Protein AF-A0A4R0YHM3-F1 (afdb_monomer_lite)

pLDDT: mean 81.76, std 21.13, range [40.72, 98.81]

Radius of gyration: 38.69 Å; chains: 1; bounding box: 79×70×91 Å

Secondary structure (DSSP, 8-state):
--GGGSTTTHHHHTTSS--TTSSSSHHHHHHHHHHHHHHHHHHHTSSSSSSSSSSSSSSTT---------SSSTT-EEEEEEE-SSTT-B-TTEEEESSEEE--SS--EEEEETTTEEEEEEE-SSEEEEEEEESSSS-B---SS--EEEEEESS---EEEEEE-TT--STT--GGGEEE-SSEEEE--TT-B--TTEEEEEEEEEPPPPPPHHHHHHHHHHHHHHHHHHTT----PPP-

Sequence (240 aa):
MSVLEGFNNIRKLLANFFPCAVAHRLLYESRGAERQRIKQGESSMKFSFAALTTSALALLAVMVGTVPARAAFIDAEMTASYQYPTLGSIYGSATWTPVTFLVGGGVETQANIEGVTGIAVNFSASALSLLLTTILDGPTWASVPFNGPVFTATAPLGISGVSVNATTTMAGFDASRVAFTGSDIRIDWGGLSYTNGTVVALDFTFVPVPEPATIALLGFGLLALGAAARGRAAPQGSPG

Structure (mmCIF, N/CA/C/O backbone):
data_AF-A0A4R0YHM3-F1
#
_entry.id   AF-A0A4R0YHM3-F1
#
loop_
_atom_site.group_PDB
_atom_site.id
_atom_site.type_symbol
_atom_site.label_atom_id
_atom_site.label_alt_id
_atom_site.label_comp_id
_atom_site.label_asym_id
_atom_site.label_entity_id
_atom_site.label_seq_id
_atom_site.pdbx_PDB_ins_code
_atom_site.Cartn_x
_atom_site.Cartn_y
_atom_site.Cartn_z
_atom_site.occupancy
_atom_site.B_iso_or_equiv
_atom_site.auth_seq_id
_atom_site.auth_comp_id
_atom_site.auth_asym_id
_atom_site.auth_atom_id
_atom_site.pdbx_PDB_model_num
ATOM 1 N N . MET A 1 1 ? -39.685 46.434 23.888 1.00 48.53 1 MET A N 1
ATOM 2 C CA . MET A 1 1 ? -40.723 46.816 24.873 1.00 48.53 1 MET A CA 1
ATOM 3 C C . MET A 1 1 ? -40.899 45.642 25.822 1.00 48.53 1 MET A C 1
ATOM 5 O O . MET A 1 1 ? -41.231 44.559 25.362 1.00 48.53 1 MET A O 1
ATOM 9 N N . SER A 1 2 ? -40.498 45.816 27.082 1.00 52.66 2 SER A N 1
ATOM 10 C CA . SER A 1 2 ? -40.258 44.740 28.054 1.00 52.66 2 SER A CA 1
ATOM 11 C C . SER A 1 2 ? -41.501 44.458 28.904 1.00 52.66 2 SER A C 1
ATOM 13 O O . SER A 1 2 ? -42.117 45.379 29.429 1.00 52.66 2 SER A O 1
ATOM 15 N N . VAL A 1 3 ? -41.831 43.174 29.078 1.00 52.12 3 VAL A N 1
ATOM 16 C CA . VAL A 1 3 ? -42.979 42.637 29.846 1.00 52.12 3 VAL A CA 1
ATOM 17 C C . VAL A 1 3 ? -42.866 42.904 31.366 1.00 52.12 3 VAL A C 1
ATOM 19 O O . VAL A 1 3 ? -43.793 42.635 32.127 1.00 52.12 3 VAL A O 1
ATOM 22 N N . LEU A 1 4 ? -41.764 43.501 31.832 1.00 49.78 4 LEU A N 1
ATOM 23 C CA . LEU A 1 4 ? -41.504 43.754 33.254 1.00 49.78 4 LEU A CA 1
ATOM 24 C C . LEU A 1 4 ? -42.110 45.056 33.815 1.00 49.78 4 LEU A C 1
ATOM 26 O O . LEU A 1 4 ? -42.130 45.222 35.033 1.00 49.78 4 LEU A O 1
ATOM 30 N N . GLU A 1 5 ? -42.678 45.945 32.993 1.00 51.31 5 GLU A N 1
ATOM 31 C CA . GLU A 1 5 ? -43.347 47.164 33.497 1.00 51.31 5 GLU A CA 1
ATOM 32 C C . GLU A 1 5 ? -44.802 46.938 33.961 1.00 51.31 5 GLU A C 1
ATOM 34 O O . GLU A 1 5 ? -45.359 47.768 34.681 1.00 51.31 5 GLU A O 1
ATOM 39 N N . GLY A 1 6 ? -45.417 45.790 33.646 1.00 50.28 6 GLY A N 1
ATOM 40 C CA . GLY A 1 6 ? -46.822 45.511 33.983 1.00 50.28 6 GLY A CA 1
ATOM 41 C C . GLY A 1 6 ? -47.102 45.190 35.460 1.00 50.28 6 GLY A C 1
ATOM 42 O O . GLY A 1 6 ? -48.202 45.442 35.951 1.00 50.28 6 GLY A O 1
ATOM 43 N N . PHE A 1 7 ? -46.123 44.672 36.209 1.00 52.97 7 PHE A N 1
ATOM 44 C CA . PHE A 1 7 ? -46.371 44.157 37.567 1.00 52.97 7 PHE A CA 1
ATOM 45 C C . PHE A 1 7 ? -46.325 45.218 38.678 1.00 52.97 7 PHE A C 1
ATOM 47 O O . PHE A 1 7 ? -46.850 44.982 39.769 1.00 52.97 7 PHE A O 1
ATOM 54 N N . ASN A 1 8 ? -45.778 46.411 38.418 1.00 52.62 8 ASN A N 1
ATOM 55 C CA . ASN A 1 8 ? -45.692 47.461 39.443 1.00 52.62 8 ASN A CA 1
ATOM 56 C C . ASN A 1 8 ? -47.014 48.211 39.682 1.00 52.62 8 ASN A C 1
ATOM 58 O O . ASN A 1 8 ? -47.187 48.801 40.751 1.00 52.62 8 ASN A O 1
ATOM 62 N N . ASN A 1 9 ? -47.980 48.140 38.761 1.00 53.19 9 ASN A N 1
ATOM 63 C CA . ASN A 1 9 ? -49.267 48.829 38.923 1.00 53.19 9 ASN A CA 1
ATOM 64 C C . ASN A 1 9 ? -50.304 48.047 39.748 1.00 53.19 9 ASN A C 1
ATOM 66 O O . ASN A 1 9 ? -51.180 48.661 40.352 1.00 53.19 9 ASN A O 1
ATOM 70 N N . ILE A 1 10 ? -50.177 46.722 39.881 1.00 57.41 10 ILE A N 1
ATOM 71 C CA . ILE A 1 10 ? -51.139 45.912 40.656 1.00 57.41 10 ILE A CA 1
ATOM 72 C C . ILE A 1 10 ? -50.931 46.083 42.170 1.00 57.41 10 ILE A C 1
ATOM 74 O O . ILE A 1 10 ? -51.893 46.089 42.938 1.00 57.41 10 ILE A O 1
ATOM 78 N N . ARG A 1 11 ? -49.692 46.322 42.625 1.00 55.66 11 ARG A N 1
ATOM 79 C CA . ARG A 1 11 ? -49.405 46.515 44.059 1.00 55.66 11 ARG A CA 1
ATOM 80 C C . ARG A 1 11 ? -49.981 47.806 44.640 1.00 55.66 11 ARG A C 1
ATOM 82 O O . ARG A 1 11 ? -50.293 47.831 45.826 1.00 55.66 11 ARG A O 1
ATOM 89 N N . LYS A 1 12 ? -50.167 48.856 43.833 1.00 55.84 12 LYS A N 1
ATOM 90 C CA . LYS A 1 12 ? -50.755 50.120 44.310 1.00 55.84 12 LYS A CA 1
ATOM 91 C C . LYS A 1 12 ? -52.280 50.068 44.443 1.00 55.84 12 LYS A C 1
ATOM 93 O O . LYS A 1 12 ? -52.834 50.868 45.188 1.00 55.84 12 LYS A O 1
ATOM 98 N N . LEU A 1 13 ? -52.952 49.116 43.789 1.00 51.25 13 LEU A N 1
ATOM 99 C CA . LEU A 1 13 ? -54.416 49.029 43.804 1.00 51.25 13 LEU A CA 1
ATOM 100 C C . LEU A 1 13 ? -54.981 48.295 45.034 1.00 51.25 13 LEU A C 1
ATOM 102 O O . LEU A 1 13 ? -56.137 48.498 45.390 1.00 51.25 13 LEU A O 1
ATOM 106 N N . LEU A 1 14 ? -54.169 47.484 45.719 1.00 53.03 14 LEU A N 1
ATOM 107 C CA . LEU A 1 14 ? -54.618 46.669 46.858 1.00 53.03 14 LEU A CA 1
ATOM 108 C C . LEU A 1 14 ? -54.477 47.357 48.229 1.00 53.03 14 LEU A C 1
ATOM 110 O O . LEU A 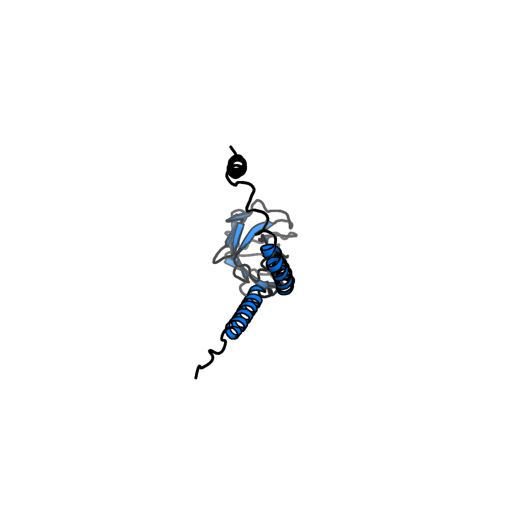1 14 ? -54.933 46.810 49.229 1.00 53.03 14 LEU A O 1
ATOM 114 N N . ALA A 1 15 ? -53.898 48.560 48.299 1.00 56.00 15 ALA A N 1
ATOM 115 C CA . ALA A 1 15 ? -53.667 49.265 49.565 1.00 56.00 15 ALA A CA 1
ATOM 116 C C . ALA A 1 15 ? -54.865 50.102 50.069 1.00 56.00 15 ALA A C 1
ATOM 118 O O . ALA A 1 15 ? -54.833 50.568 51.203 1.00 56.00 15 ALA A O 1
ATOM 119 N N . ASN A 1 16 ? -55.927 50.272 49.270 1.00 54.59 16 ASN A N 1
ATOM 120 C CA . ASN A 1 16 ? -57.037 51.187 49.589 1.00 54.59 16 ASN A CA 1
ATOM 121 C C . ASN A 1 16 ? -58.330 50.515 50.088 1.00 54.59 16 ASN A C 1
ATOM 123 O O . ASN A 1 16 ? -59.301 51.218 50.349 1.00 54.59 16 ASN A O 1
ATOM 127 N N . PHE A 1 17 ? -58.378 49.184 50.228 1.00 54.25 17 PHE A N 1
ATOM 128 C CA . PHE A 1 17 ? -59.648 48.466 50.435 1.00 54.25 17 PHE A CA 1
ATOM 129 C C . PHE A 1 17 ? -59.885 47.839 51.817 1.00 54.25 17 PHE A C 1
ATOM 131 O O . PHE A 1 17 ? -60.893 47.159 51.985 1.00 54.25 17 PHE A O 1
ATOM 138 N N . PHE A 1 18 ? -59.048 48.083 52.834 1.00 53.41 18 PHE A N 1
ATOM 139 C CA . PHE A 1 18 ? -59.271 47.474 54.157 1.00 53.41 18 PHE A CA 1
ATOM 140 C C . PHE A 1 18 ? -59.210 48.475 55.326 1.00 53.41 18 PHE A C 1
ATOM 142 O O . PHE A 1 18 ? -58.136 48.982 55.650 1.00 53.41 18 PHE A O 1
ATOM 149 N N . PRO A 1 19 ? -60.351 48.744 55.996 1.00 51.75 19 PRO A N 1
ATOM 150 C CA . PRO A 1 19 ? -60.410 49.524 57.229 1.00 51.75 19 PRO A CA 1
ATOM 151 C C . PRO A 1 19 ? -59.715 48.846 58.425 1.00 51.75 19 PRO A C 1
ATOM 153 O O . PRO A 1 19 ? -59.735 47.630 58.613 1.00 51.75 19 PRO A O 1
ATOM 156 N N . CYS A 1 20 ? -59.144 49.697 59.273 1.00 56.38 20 CYS A N 1
ATOM 157 C CA . CYS A 1 20 ? -58.084 49.471 60.258 1.00 56.38 20 CYS A CA 1
ATOM 158 C C . CYS A 1 20 ? -58.485 48.767 61.584 1.00 56.38 20 CYS A C 1
ATOM 160 O O . CYS A 1 20 ? -57.865 49.025 62.611 1.00 56.38 20 CYS A O 1
ATOM 162 N N . ALA A 1 21 ? -59.504 47.898 61.634 1.00 53.03 21 ALA A N 1
ATOM 163 C CA . ALA A 1 21 ? -60.043 47.446 62.938 1.00 53.03 21 ALA A CA 1
ATOM 164 C C . ALA A 1 21 ? -60.234 45.931 63.148 1.00 53.03 21 ALA A C 1
ATOM 166 O O . ALA A 1 21 ? -60.709 45.526 64.204 1.00 53.03 21 ALA A O 1
ATOM 167 N N . VAL A 1 22 ? -59.822 45.073 62.207 1.00 51.12 22 VAL A N 1
ATOM 168 C CA . VAL A 1 22 ? -59.871 43.598 62.383 1.00 51.12 22 VAL A CA 1
ATOM 169 C C . VAL A 1 22 ? -58.526 42.932 62.039 1.00 51.12 22 VAL A C 1
ATOM 171 O O . VAL A 1 22 ? -58.423 41.725 61.869 1.00 51.12 22 VAL A O 1
ATOM 174 N N . ALA A 1 23 ? -57.438 43.705 61.970 1.00 49.09 23 ALA A N 1
ATOM 175 C CA . ALA A 1 23 ? -56.118 43.180 61.603 1.00 49.09 23 ALA A CA 1
ATOM 176 C C . ALA A 1 23 ? -55.305 42.620 62.790 1.00 49.09 23 ALA A C 1
ATOM 178 O O . ALA A 1 23 ? -54.342 41.890 62.579 1.00 49.09 23 ALA A O 1
ATOM 179 N N . HIS A 1 24 ? -55.671 42.918 64.043 1.00 47.75 24 HIS A N 1
ATOM 180 C CA . HIS A 1 24 ? -54.792 42.619 65.184 1.00 47.75 24 HIS A CA 1
ATOM 181 C C . HIS A 1 24 ? -55.059 41.271 65.881 1.00 47.75 24 HIS A C 1
ATOM 183 O O . HIS A 1 24 ? -54.216 40.807 66.645 1.00 47.75 24 HIS A O 1
ATOM 189 N N . ARG A 1 25 ? -56.200 40.608 65.622 1.00 45.16 25 ARG A N 1
ATOM 190 C CA . ARG A 1 25 ? -56.569 39.357 66.322 1.00 45.16 25 ARG A CA 1
ATOM 191 C C . ARG A 1 25 ? -56.349 38.074 65.516 1.00 45.16 25 ARG A C 1
ATOM 193 O O . ARG A 1 25 ? -56.176 37.024 66.116 1.00 45.16 25 ARG A O 1
ATOM 200 N N . LEU A 1 26 ? -56.250 38.155 64.187 1.00 46.66 26 LEU A N 1
ATOM 201 C CA . LEU A 1 26 ? -55.944 36.991 63.337 1.00 46.66 26 LEU A CA 1
ATOM 202 C C . LEU A 1 26 ? -54.437 36.783 63.094 1.00 46.66 26 LEU A C 1
ATOM 204 O O . LEU A 1 26 ? -54.021 35.695 62.707 1.00 46.66 26 LEU A O 1
ATOM 208 N N . LEU A 1 27 ? -53.595 37.782 63.385 1.00 51.22 27 LEU A N 1
ATOM 209 C CA . LEU A 1 27 ? -52.135 37.674 63.235 1.00 51.22 27 LEU A CA 1
ATOM 210 C C . LEU A 1 27 ? -51.422 36.997 64.419 1.00 51.22 27 LEU A C 1
ATOM 212 O O . LEU A 1 27 ? -50.232 36.697 64.309 1.00 51.22 27 LEU A O 1
ATOM 216 N N . TYR A 1 28 ? -52.110 36.750 65.540 1.00 47.59 28 TYR A N 1
ATOM 217 C CA . TYR A 1 28 ? -51.492 36.117 66.712 1.00 47.59 28 TYR A CA 1
ATOM 218 C C . TYR A 1 28 ? -51.690 34.593 66.742 1.00 47.59 28 TYR A C 1
ATOM 220 O O . TYR A 1 28 ? -50.759 33.871 67.094 1.00 47.59 28 TYR A O 1
ATOM 228 N N . GLU A 1 29 ? -52.834 34.077 66.280 1.00 49.34 29 GLU A N 1
ATOM 229 C CA . GLU A 1 29 ? -53.080 32.624 66.246 1.00 49.34 29 GLU A CA 1
ATOM 230 C C . GLU A 1 29 ? -52.412 31.909 65.057 1.00 49.34 29 GLU A C 1
ATOM 232 O O . GLU A 1 29 ? -52.013 30.752 65.188 1.00 49.34 29 GLU A O 1
ATOM 237 N N . SER A 1 30 ? -52.162 32.590 63.929 1.00 46.81 30 SER A N 1
ATOM 238 C CA . SER A 1 30 ? -51.458 31.968 62.789 1.00 46.81 30 SER A CA 1
ATOM 239 C C . SER A 1 30 ? -49.957 31.741 63.051 1.00 46.81 30 SER A C 1
ATOM 241 O O . SER A 1 30 ? -49.361 30.827 62.480 1.00 46.81 30 SER A O 1
ATOM 243 N N . ARG A 1 31 ? -49.333 32.508 63.959 1.00 51.94 31 ARG A N 1
ATOM 244 C CA . ARG A 1 31 ? -47.887 32.402 64.247 1.00 51.94 31 ARG A CA 1
ATOM 245 C C . ARG A 1 31 ? -47.507 31.179 65.088 1.00 51.94 31 ARG A C 1
ATOM 247 O O . ARG A 1 31 ? -46.338 30.788 65.085 1.00 51.94 31 ARG A O 1
ATOM 254 N N . GLY A 1 32 ? -48.463 30.572 65.795 1.00 52.69 32 GLY A N 1
ATOM 255 C CA . GLY A 1 32 ? -48.237 29.366 66.600 1.00 52.69 32 GLY A CA 1
ATOM 256 C C . GLY A 1 32 ? -48.167 28.089 65.758 1.00 52.69 32 GLY A C 1
ATOM 257 O O . GLY A 1 32 ? -47.263 27.273 65.942 1.00 52.69 32 GLY A O 1
ATOM 258 N N . ALA A 1 33 ? -49.069 27.948 64.782 1.00 53.19 33 ALA A N 1
ATOM 259 C CA . ALA A 1 33 ? -49.133 26.776 63.906 1.00 53.19 33 ALA A CA 1
ATOM 260 C C . ALA A 1 33 ? -48.005 26.750 62.853 1.00 53.19 33 ALA A C 1
ATOM 262 O O . ALA A 1 33 ? -47.519 25.684 62.474 1.00 53.19 33 ALA A O 1
ATOM 263 N N . GLU A 1 34 ? -47.523 27.916 62.419 1.00 52.34 34 GLU A N 1
ATOM 264 C CA . GLU A 1 34 ? -46.483 28.014 61.388 1.00 52.34 34 GLU A CA 1
ATOM 265 C C . GLU A 1 34 ? -45.077 27.675 61.919 1.00 52.34 34 GLU A C 1
ATOM 267 O O . GLU A 1 34 ? -44.265 27.073 61.215 1.00 52.34 34 GLU A O 1
ATOM 272 N N . ARG A 1 35 ? -44.803 27.921 63.209 1.00 53.41 35 ARG A N 1
ATOM 273 C CA . ARG A 1 35 ? -43.524 27.529 63.839 1.00 53.41 35 ARG A CA 1
ATOM 274 C C . ARG A 1 35 ? -43.357 26.017 64.018 1.00 53.41 35 ARG A C 1
ATOM 276 O O . ARG A 1 35 ? -42.224 25.550 64.129 1.00 53.41 35 ARG A O 1
ATOM 283 N N . GLN A 1 36 ? -44.449 25.254 64.030 1.00 51.62 36 GLN A N 1
ATOM 284 C CA . GLN A 1 36 ? -44.414 23.789 64.129 1.00 51.62 36 GLN A CA 1
ATOM 285 C C . GLN A 1 36 ? -44.188 23.128 62.756 1.00 51.62 36 GLN A C 1
ATOM 287 O O . GLN A 1 36 ? -43.449 22.149 62.669 1.00 51.62 36 GLN A O 1
ATOM 292 N N . ARG A 1 37 ? -44.701 23.711 61.660 1.00 53.03 37 ARG A N 1
ATOM 293 C CA . ARG A 1 37 ? -44.424 23.229 60.290 1.00 53.03 37 ARG A CA 1
ATOM 294 C C . ARG A 1 37 ? -42.970 23.422 59.851 1.00 53.03 37 ARG A C 1
ATOM 296 O O . ARG A 1 37 ? -42.444 22.578 59.131 1.00 53.03 37 ARG A O 1
ATOM 303 N N . ILE A 1 38 ? -42.300 24.482 60.307 1.00 53.62 38 ILE A N 1
ATOM 304 C CA . ILE A 1 38 ? -40.910 24.759 59.905 1.00 53.62 38 ILE A CA 1
ATOM 305 C C . ILE A 1 38 ? -39.930 23.750 60.528 1.00 53.62 38 ILE A C 1
ATOM 307 O O . ILE A 1 38 ? -39.033 23.266 59.843 1.00 53.62 38 ILE A O 1
ATOM 311 N N . LYS A 1 39 ? -40.141 23.324 61.782 1.00 52.00 39 LYS A N 1
ATOM 312 C CA . LYS A 1 39 ? -39.244 22.348 62.429 1.00 52.00 39 LYS A CA 1
ATOM 313 C C . LYS A 1 39 ? -39.409 20.916 61.909 1.00 52.00 39 LYS A C 1
ATOM 315 O O . LYS A 1 39 ? -38.441 20.160 61.911 1.00 52.00 39 LYS A O 1
ATOM 320 N N . GLN A 1 40 ? -40.599 20.543 61.434 1.00 49.53 40 GLN A N 1
ATOM 321 C CA . GLN A 1 40 ? -40.854 19.199 60.902 1.00 49.53 40 GLN A CA 1
ATOM 322 C C . GLN A 1 40 ? -40.512 19.071 59.401 1.00 49.53 40 GLN A C 1
ATOM 324 O O . GLN A 1 40 ? -40.204 17.976 58.938 1.00 49.53 40 GLN A O 1
ATOM 329 N N . GLY A 1 41 ? -40.461 20.187 58.658 1.00 44.94 41 GLY A N 1
ATOM 330 C CA . GLY A 1 41 ? -39.961 20.235 57.276 1.00 44.94 41 GLY A CA 1
ATOM 331 C C . GLY A 1 41 ? -38.430 20.208 57.149 1.00 44.94 41 GLY A C 1
ATOM 332 O O . GLY A 1 41 ? -37.909 19.639 56.193 1.00 44.94 41 GLY A O 1
ATOM 333 N N . GLU A 1 42 ? -37.686 20.748 58.121 1.00 46.94 42 GLU A N 1
ATOM 334 C CA . GLU A 1 42 ? -36.209 20.754 58.085 1.00 46.94 42 GLU A CA 1
ATOM 335 C C . GLU A 1 42 ? -35.565 19.396 58.403 1.00 46.94 42 GLU A C 1
ATOM 337 O O . GLU A 1 42 ? -34.415 19.158 58.027 1.00 46.94 42 GLU A O 1
ATOM 342 N N . SER A 1 43 ? -36.280 18.485 59.072 1.00 49.91 43 SER A N 1
ATOM 343 C CA . SER A 1 43 ? -35.761 17.138 59.349 1.00 49.91 43 SER A CA 1
ATOM 344 C C . SER A 1 43 ? -35.989 16.171 58.179 1.00 49.91 43 SER A C 1
ATOM 346 O O . SER A 1 43 ? -35.179 15.274 57.963 1.00 49.91 43 SER A O 1
ATOM 348 N N . SER A 1 44 ? -37.012 16.409 57.348 1.00 50.00 44 SER A N 1
ATOM 349 C CA . SER A 1 44 ? -37.317 15.569 56.179 1.00 50.00 44 SER A CA 1
ATOM 350 C C . SER A 1 44 ? -36.627 16.012 54.878 1.00 50.00 44 SER A C 1
ATOM 352 O O . SER A 1 44 ? -36.738 15.312 53.876 1.00 50.00 44 SER A O 1
ATOM 354 N N . MET A 1 45 ? -35.901 17.138 54.879 1.00 47.66 45 MET A N 1
ATOM 355 C CA . MET A 1 45 ? -35.122 17.641 53.729 1.00 47.66 45 MET A CA 1
ATOM 356 C C . MET A 1 45 ? -33.600 17.518 53.904 1.00 47.66 45 MET A C 1
ATOM 358 O O . MET A 1 45 ? -32.839 18.030 53.089 1.00 47.66 45 MET A O 1
ATOM 362 N N . LYS A 1 46 ? -33.124 16.837 54.954 1.00 46.56 46 LYS A N 1
ATOM 363 C CA . LYS A 1 46 ? -31.693 16.492 55.092 1.00 46.56 46 LYS A CA 1
ATOM 364 C C . LYS A 1 46 ? -31.358 15.097 54.559 1.00 46.56 46 LYS A C 1
ATOM 366 O O . LYS A 1 46 ? -30.193 14.807 54.309 1.00 46.56 46 LYS A O 1
ATOM 371 N N . PHE A 1 47 ? -32.373 14.279 54.287 1.00 46.47 47 PHE A N 1
ATOM 372 C CA . PHE A 1 47 ? -32.263 13.113 53.417 1.00 46.47 47 PHE A CA 1
ATOM 373 C C . PHE A 1 47 ? -32.711 13.525 52.009 1.00 46.47 47 PHE A C 1
ATOM 375 O O . PHE A 1 47 ? -33.854 13.931 51.841 1.00 46.47 47 PHE A O 1
ATOM 382 N N . SER A 1 48 ? -31.828 13.392 51.012 1.00 50.91 48 SER A N 1
ATOM 383 C CA . SER A 1 48 ? -32.092 13.489 49.552 1.00 50.91 48 SER A CA 1
ATOM 384 C C . SER A 1 48 ? -31.526 14.678 48.754 1.00 50.91 48 SER A C 1
ATOM 386 O O . SER A 1 48 ? -31.891 14.819 47.594 1.00 50.91 48 SER A O 1
ATOM 388 N N . PHE A 1 49 ? -30.568 15.465 49.263 1.00 41.03 49 PHE A N 1
ATOM 389 C CA . PHE A 1 49 ? -29.757 16.347 48.384 1.00 41.03 49 PHE A CA 1
ATOM 390 C C . PHE A 1 49 ? -28.265 15.994 48.305 1.00 41.03 49 PHE A C 1
ATOM 392 O O . PHE A 1 49 ? -27.609 16.360 47.336 1.00 41.03 49 PHE A O 1
ATOM 399 N N . ALA A 1 50 ? -27.736 15.205 49.244 1.00 40.72 50 ALA A N 1
ATOM 400 C CA . ALA A 1 50 ? -26.355 14.710 49.171 1.00 40.72 50 ALA A CA 1
ATOM 401 C C . ALA A 1 50 ? -26.183 13.477 48.258 1.00 40.72 50 ALA A C 1
ATOM 403 O O . ALA A 1 50 ? -25.060 13.092 47.957 1.00 40.72 50 ALA A O 1
ATOM 404 N N . ALA A 1 51 ? -27.282 12.858 47.810 1.00 42.19 51 ALA A N 1
ATOM 405 C CA . ALA A 1 51 ? -27.248 11.663 46.963 1.00 42.19 51 ALA A CA 1
ATOM 406 C C . ALA A 1 51 ? -27.464 11.952 45.463 1.00 42.19 51 ALA A C 1
ATOM 408 O O . ALA A 1 51 ? -27.337 11.038 44.655 1.00 42.19 51 ALA A O 1
ATOM 409 N N . LEU A 1 52 ? -27.783 13.197 45.073 1.00 42.75 52 LEU A N 1
ATOM 410 C CA . LEU A 1 52 ? -28.106 13.537 43.678 1.00 42.75 52 LEU A CA 1
ATOM 411 C C . LEU A 1 52 ? -27.000 14.299 42.926 1.00 42.75 52 LEU A C 1
ATOM 413 O O . LEU A 1 52 ? -27.068 14.414 41.707 1.00 42.75 52 LEU A O 1
ATOM 417 N N . THR A 1 53 ? -25.973 14.808 43.608 1.00 43.75 53 THR A N 1
ATOM 418 C CA . THR A 1 53 ? -24.922 15.640 42.984 1.00 43.75 53 THR A CA 1
ATOM 419 C C . THR A 1 53 ? -23.624 14.890 42.674 1.00 43.75 53 THR A C 1
ATOM 421 O O . THR A 1 53 ? -22.791 15.400 41.932 1.00 43.75 53 THR A O 1
ATOM 424 N N . THR A 1 54 ? -23.469 13.648 43.138 1.00 44.38 54 THR A N 1
ATOM 425 C CA . THR A 1 54 ? -22.299 12.782 42.874 1.00 44.38 54 THR A CA 1
ATOM 426 C C . THR A 1 54 ? -22.514 11.754 41.760 1.00 44.38 54 THR A C 1
ATOM 428 O O . THR A 1 54 ? -21.674 10.884 41.569 1.00 44.38 54 THR A O 1
ATOM 431 N N . SER A 1 55 ? -23.607 11.841 40.992 1.00 44.81 55 SER A N 1
ATOM 432 C CA . SER A 1 55 ? -23.871 10.918 39.866 1.00 44.81 55 SER A CA 1
ATOM 433 C C . SER A 1 55 ? -23.682 11.543 38.476 1.00 44.81 55 SER A C 1
ATOM 435 O O . SER A 1 55 ? -23.654 10.822 37.485 1.00 44.81 55 SER A O 1
ATOM 437 N N . ALA A 1 56 ? -23.513 12.866 38.369 1.00 44.19 56 ALA A N 1
ATOM 438 C CA . ALA A 1 56 ? -23.400 13.546 37.071 1.00 44.19 56 ALA A CA 1
ATOM 439 C C . ALA A 1 56 ? -21.956 13.665 36.541 1.00 44.19 56 ALA A C 1
ATOM 441 O O . ALA A 1 56 ? -21.762 13.900 35.352 1.00 44.19 56 ALA A O 1
ATOM 442 N N . LEU A 1 57 ? -20.934 13.473 37.388 1.00 43.56 57 LEU A N 1
ATOM 443 C CA . LEU A 1 57 ? -19.525 13.632 36.992 1.00 43.56 57 LEU A CA 1
ATOM 444 C C . LEU A 1 57 ? -18.876 12.352 36.432 1.00 43.56 57 LEU A C 1
ATOM 446 O O . LEU A 1 57 ? -17.808 12.427 35.835 1.00 43.56 57 LEU A O 1
ATOM 450 N N . ALA A 1 58 ? -19.514 11.186 36.585 1.00 48.06 58 ALA A N 1
ATOM 451 C CA . ALA A 1 58 ? -18.976 9.909 36.103 1.00 48.06 58 ALA A CA 1
ATOM 452 C C . ALA A 1 58 ? -19.256 9.642 34.609 1.00 48.06 58 ALA A C 1
ATOM 454 O O . ALA A 1 58 ? -18.569 8.828 33.999 1.00 48.06 58 ALA A O 1
ATOM 455 N N . LEU A 1 59 ? -20.228 10.334 33.997 1.00 48.41 59 LEU A N 1
ATOM 456 C CA . LEU A 1 59 ? -20.582 10.126 32.584 1.00 48.41 59 LEU A CA 1
ATOM 457 C C . LEU A 1 59 ? -19.749 10.958 31.593 1.00 48.41 59 LEU A C 1
ATOM 459 O O . LEU A 1 59 ? -19.755 10.655 30.404 1.00 48.41 59 LEU A O 1
ATOM 463 N N . LEU A 1 60 ? -19.027 11.990 32.047 1.00 47.53 60 LEU A N 1
ATOM 464 C CA . LEU A 1 60 ? -18.319 12.916 31.149 1.00 47.53 60 LEU A CA 1
ATOM 465 C C . LEU A 1 60 ? -16.877 12.478 30.809 1.00 47.53 60 LEU A C 1
ATOM 467 O O . LEU A 1 60 ? -16.220 13.111 29.991 1.00 47.53 60 LEU A O 1
ATOM 471 N N . ALA A 1 61 ? -16.384 11.384 31.401 1.00 49.28 61 ALA A N 1
ATOM 472 C CA . ALA A 1 61 ? -15.009 10.904 31.219 1.00 49.28 61 ALA A CA 1
ATOM 473 C C . ALA A 1 61 ? -14.827 9.861 30.092 1.00 49.28 61 ALA A C 1
ATOM 475 O O . ALA A 1 61 ? -13.705 9.428 29.843 1.00 49.28 61 ALA A O 1
ATOM 476 N N . VAL A 1 62 ? -15.890 9.465 29.378 1.00 54.28 62 VAL A N 1
ATOM 477 C CA . VAL A 1 62 ? -15.835 8.418 28.327 1.00 54.28 62 VAL A CA 1
ATOM 478 C C . VAL A 1 62 ? -15.850 9.023 26.914 1.00 54.28 62 VAL A C 1
ATOM 480 O O . VAL A 1 62 ? -16.494 8.516 26.007 1.00 54.28 62 VAL A O 1
ATOM 483 N N . MET A 1 63 ? -15.147 10.140 26.718 1.00 52.28 63 MET A N 1
ATOM 484 C CA . MET A 1 63 ? -14.917 10.738 25.390 1.00 52.28 63 MET A CA 1
ATOM 485 C C . MET A 1 63 ? -13.434 10.696 24.993 1.00 52.28 63 MET A C 1
ATOM 487 O O . MET A 1 63 ? -12.979 11.499 24.181 1.00 52.28 63 MET A O 1
ATOM 491 N N . VAL A 1 64 ? -12.653 9.770 25.563 1.00 55.56 64 VAL A N 1
ATOM 492 C CA . VAL A 1 64 ? -11.300 9.493 25.061 1.00 55.56 64 VAL A CA 1
ATOM 493 C C . VAL A 1 64 ? -11.463 8.857 23.683 1.00 55.56 64 VAL A C 1
ATOM 495 O O . VAL A 1 64 ? -11.887 7.709 23.573 1.00 55.56 64 VAL A O 1
ATOM 498 N N . GLY A 1 65 ? -11.206 9.653 22.644 1.00 49.88 65 GLY A N 1
ATOM 499 C CA . GLY A 1 65 ? -11.392 9.292 21.246 1.00 49.88 65 GLY A CA 1
ATOM 500 C C . GLY A 1 65 ? -10.703 7.977 20.910 1.00 49.88 65 GLY A C 1
ATOM 501 O O . GLY A 1 65 ? -9.481 7.907 20.798 1.00 49.88 65 GLY A O 1
ATOM 502 N N . THR A 1 66 ? -11.499 6.929 20.733 1.00 55.84 66 THR A N 1
ATOM 503 C CA . THR A 1 66 ? -11.035 5.687 20.134 1.00 55.84 66 THR A CA 1
ATOM 504 C C . THR A 1 66 ? -10.819 5.972 18.657 1.00 55.84 66 THR A C 1
ATOM 506 O O . THR A 1 66 ? -11.780 6.046 17.889 1.00 55.84 66 THR A O 1
ATOM 509 N N . VAL A 1 67 ? -9.567 6.171 18.248 1.00 56.19 67 VAL A N 1
ATOM 510 C CA . VAL A 1 67 ? -9.230 6.063 16.828 1.00 56.19 67 VAL A CA 1
ATOM 511 C C . VAL A 1 67 ? -9.616 4.638 16.424 1.00 56.19 67 VAL A C 1
ATOM 513 O O . VAL A 1 67 ? -9.199 3.705 17.117 1.00 56.19 67 VAL A O 1
ATOM 516 N N . PRO A 1 68 ? -10.450 4.437 15.389 1.00 59.25 68 PRO A N 1
ATOM 517 C CA . PRO A 1 68 ? -10.792 3.098 14.941 1.00 59.25 68 PRO A CA 1
ATOM 518 C C . PRO A 1 68 ? -9.497 2.427 14.493 1.00 59.25 68 PRO A C 1
ATOM 520 O O . PRO A 1 68 ? -8.930 2.777 13.459 1.00 59.25 68 PRO A O 1
ATOM 523 N N . ALA A 1 69 ? -8.988 1.501 15.299 1.00 62.75 69 ALA A N 1
ATOM 524 C CA . ALA A 1 69 ? -7.906 0.651 14.854 1.00 62.75 69 ALA A CA 1
ATOM 525 C C . ALA A 1 69 ? -8.504 -0.304 13.812 1.00 62.75 69 ALA A C 1
ATOM 527 O O . ALA A 1 69 ? -9.537 -0.935 14.048 1.00 62.75 69 ALA A O 1
ATOM 528 N N . ARG A 1 70 ? -7.909 -0.329 12.621 1.00 71.69 70 ARG A N 1
ATOM 529 C CA . ARG A 1 70 ? -8.342 -1.170 11.504 1.00 71.69 70 ARG A CA 1
ATOM 530 C C . ARG A 1 70 ? -7.496 -2.440 11.517 1.00 71.69 70 ARG A C 1
ATOM 532 O O . ARG A 1 70 ? -6.279 -2.358 11.617 1.00 71.69 70 ARG A O 1
ATOM 539 N N . ALA A 1 71 ? -8.145 -3.599 11.444 1.00 79.56 71 ALA A N 1
ATOM 540 C CA . ALA A 1 71 ? -7.484 -4.909 11.380 1.00 79.56 71 ALA A CA 1
ATOM 541 C C . ALA A 1 71 ? -7.453 -5.486 9.950 1.00 79.56 71 ALA A C 1
ATOM 543 O O . ALA A 1 71 ? -7.276 -6.688 9.775 1.00 79.56 71 ALA A O 1
ATOM 544 N N . ALA A 1 72 ? -7.728 -4.654 8.944 1.00 92.94 72 ALA A N 1
ATOM 545 C CA . ALA A 1 72 ? -7.853 -5.038 7.546 1.00 92.94 72 ALA A CA 1
ATOM 546 C C . ALA A 1 72 ? -7.717 -3.802 6.649 1.00 92.94 72 ALA A C 1
ATOM 548 O O . ALA A 1 72 ? -7.895 -2.671 7.112 1.00 92.94 72 ALA A O 1
ATOM 549 N N . PHE A 1 73 ? -7.477 -4.020 5.356 1.00 95.50 73 PHE A N 1
ATOM 550 C CA . PHE A 1 73 ? -7.457 -2.935 4.376 1.00 95.50 73 PHE A CA 1
ATOM 551 C C . PHE A 1 73 ? -8.846 -2.421 3.995 1.00 95.50 73 PHE A C 1
ATOM 553 O O . PHE A 1 73 ? -8.935 -1.295 3.530 1.00 95.50 73 PHE A O 1
ATOM 560 N N . ILE A 1 74 ? -9.919 -3.198 4.185 1.00 95.50 74 ILE A N 1
ATOM 561 C CA . ILE A 1 74 ? -11.272 -2.799 3.757 1.00 95.50 74 ILE A CA 1
ATOM 562 C C . ILE A 1 74 ? -11.647 -1.414 4.306 1.00 95.50 74 ILE A C 1
ATOM 564 O O . ILE A 1 74 ? -11.384 -1.083 5.468 1.00 95.50 74 ILE A O 1
ATOM 568 N N . ASP A 1 75 ? -12.229 -0.598 3.426 1.00 94.69 75 ASP A N 1
ATOM 569 C CA . ASP A 1 75 ? -12.610 0.799 3.635 1.00 94.69 75 ASP A CA 1
ATOM 570 C C . ASP A 1 75 ? -11.433 1.750 3.907 1.00 94.69 75 ASP A C 1
ATOM 572 O O . ASP A 1 75 ? -11.654 2.885 4.353 1.00 94.69 75 ASP A O 1
ATOM 576 N N . ALA A 1 76 ? -10.178 1.304 3.782 1.00 95.56 76 ALA A N 1
ATOM 577 C CA . ALA A 1 76 ? -9.025 2.183 3.941 1.00 95.56 76 ALA A CA 1
ATOM 578 C C . ALA A 1 76 ? -8.946 3.109 2.730 1.00 95.56 76 ALA A C 1
ATOM 580 O O . ALA A 1 76 ? -8.957 2.658 1.586 1.00 95.56 76 ALA A O 1
ATOM 581 N N . GLU A 1 77 ? -8.860 4.410 2.985 1.00 97.56 77 GLU A N 1
ATOM 582 C CA . GLU A 1 77 ? -8.569 5.381 1.940 1.00 97.56 77 GLU A CA 1
ATOM 583 C C . GLU A 1 77 ? -7.059 5.439 1.733 1.00 97.56 77 GLU A C 1
ATOM 585 O O . GLU A 1 77 ? -6.300 5.654 2.685 1.00 97.56 77 GLU A O 1
ATOM 590 N N . MET A 1 78 ? -6.625 5.226 0.496 1.00 98.44 78 MET A N 1
ATOM 591 C CA . MET A 1 78 ? -5.221 5.171 0.120 1.00 98.44 78 MET A CA 1
ATOM 592 C C . MET A 1 78 ? -4.950 6.044 -1.098 1.00 98.44 78 MET A C 1
ATOM 594 O O . MET A 1 78 ? -5.823 6.281 -1.930 1.00 98.44 78 MET A O 1
ATOM 598 N N . THR A 1 79 ? -3.706 6.494 -1.212 1.00 98.69 79 THR A N 1
ATOM 599 C CA . THR A 1 79 ? -3.156 7.111 -2.418 1.00 98.69 79 THR A CA 1
ATOM 600 C C . THR A 1 79 ? -2.065 6.222 -2.997 1.00 98.69 79 THR A C 1
ATOM 602 O O . THR A 1 79 ? -1.301 5.618 -2.244 1.00 98.69 79 THR A O 1
ATOM 605 N N . ALA A 1 80 ? -1.986 6.126 -4.323 1.00 98.75 80 ALA A N 1
ATOM 606 C CA . ALA A 1 80 ? -0.914 5.420 -5.015 1.00 98.75 80 ALA A CA 1
ATOM 607 C C . ALA A 1 80 ? 0.047 6.398 -5.693 1.00 98.75 80 ALA A C 1
ATOM 609 O O . ALA A 1 80 ? -0.352 7.395 -6.295 1.00 98.75 80 ALA A O 1
ATOM 610 N N . SER A 1 81 ? 1.335 6.084 -5.621 1.00 98.69 81 SER A N 1
ATOM 611 C CA . SER A 1 81 ? 2.385 6.770 -6.363 1.00 98.69 81 SER A CA 1
ATOM 612 C C . SER A 1 81 ? 3.404 5.764 -6.876 1.00 98.69 81 SER A C 1
ATOM 614 O O . SER A 1 81 ? 3.536 4.665 -6.343 1.00 98.69 81 SER A O 1
ATOM 616 N N . TYR A 1 82 ? 4.132 6.137 -7.923 1.00 98.75 82 TYR A N 1
ATOM 617 C CA . TYR A 1 82 ? 5.297 5.388 -8.377 1.00 98.75 82 TYR A CA 1
ATOM 618 C C . TYR A 1 82 ? 6.535 6.223 -8.078 1.00 98.75 82 TYR A C 1
ATOM 620 O O . TYR A 1 82 ? 6.551 7.410 -8.417 1.00 98.75 82 TYR A O 1
ATOM 628 N N . GLN A 1 83 ? 7.549 5.638 -7.443 1.00 98.75 83 GLN A N 1
ATOM 629 C CA . GLN A 1 83 ? 8.753 6.370 -7.053 1.00 98.75 83 GLN A CA 1
ATOM 630 C C . GLN A 1 83 ? 9.999 5.785 -7.715 1.00 98.75 83 GLN A C 1
ATOM 632 O O . GLN A 1 83 ? 10.168 4.568 -7.799 1.00 98.75 83 GLN A O 1
ATOM 637 N N . TYR A 1 84 ? 10.838 6.682 -8.230 1.00 98.50 84 TYR A N 1
ATOM 638 C CA . TYR A 1 84 ? 12.054 6.385 -8.981 1.00 98.50 84 TYR A CA 1
ATOM 639 C C . TYR A 1 84 ? 12.941 7.645 -9.062 1.00 98.50 84 TYR A C 1
ATOM 641 O O . TYR A 1 84 ? 12.406 8.742 -9.240 1.00 98.50 84 TYR A O 1
ATOM 649 N N . PRO A 1 85 ? 14.284 7.540 -8.993 1.00 98.44 85 PRO A N 1
ATOM 650 C CA . PRO A 1 85 ? 15.091 6.341 -8.726 1.00 98.44 85 PRO A CA 1
ATOM 651 C C . PRO A 1 85 ? 15.339 6.089 -7.228 1.00 98.44 85 PRO A C 1
ATOM 653 O O . PRO A 1 85 ? 16.102 5.200 -6.851 1.00 98.44 85 PRO A O 1
ATOM 656 N N . THR A 1 86 ? 14.751 6.921 -6.372 1.00 98.44 86 THR A N 1
ATOM 657 C CA . THR A 1 86 ? 14.901 6.893 -4.919 1.00 98.44 86 THR A CA 1
ATOM 658 C C . THR A 1 86 ? 13.545 7.053 -4.254 1.00 98.44 86 THR A C 1
ATOM 660 O O . THR A 1 86 ? 12.636 7.678 -4.806 1.00 98.44 86 THR A O 1
ATOM 663 N N . LEU A 1 87 ? 13.424 6.539 -3.032 1.00 97.81 87 LEU A N 1
ATOM 664 C CA . LEU A 1 87 ? 12.245 6.768 -2.210 1.00 97.81 87 LEU A CA 1
ATOM 665 C C . LEU A 1 87 ? 12.085 8.277 -1.935 1.00 97.81 87 LEU A C 1
ATOM 667 O O . LEU A 1 87 ? 13.039 8.953 -1.555 1.00 97.81 87 LEU A O 1
ATOM 671 N N . GLY A 1 88 ? 10.881 8.801 -2.144 1.00 97.38 88 GLY A N 1
ATOM 672 C CA . GLY A 1 88 ? 10.524 10.220 -2.065 1.00 97.38 88 GLY A CA 1
ATOM 673 C C . GLY A 1 88 ? 10.507 10.952 -3.413 1.00 97.38 88 GLY A C 1
ATOM 674 O O . GLY A 1 88 ? 9.976 12.059 -3.488 1.0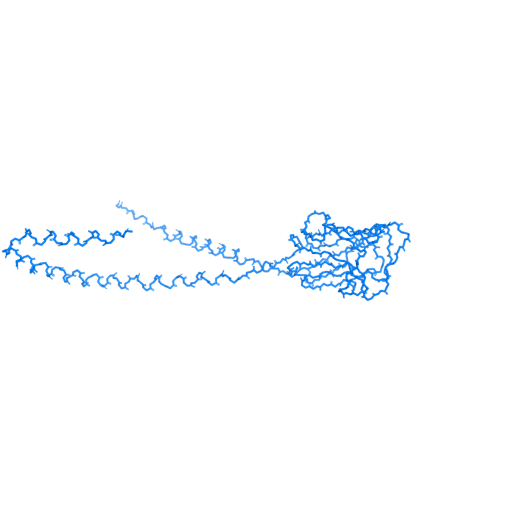0 97.38 88 GLY A O 1
ATOM 675 N N . SER A 1 89 ? 11.034 10.355 -4.487 1.00 98.31 89 SER A N 1
ATOM 676 C CA . SER A 1 89 ? 11.052 10.959 -5.826 1.00 98.31 89 SER A CA 1
ATOM 677 C C . SER A 1 89 ? 9.925 10.399 -6.690 1.00 98.31 89 SER A C 1
ATOM 679 O O . SER A 1 89 ? 10.001 9.262 -7.143 1.00 98.31 89 SER A O 1
ATOM 681 N N . ILE A 1 90 ? 8.873 11.189 -6.921 1.00 98.31 90 ILE A N 1
ATOM 682 C CA . ILE A 1 90 ? 7.731 10.783 -7.754 1.00 98.31 90 ILE A CA 1
ATOM 683 C C . ILE A 1 90 ? 8.161 10.662 -9.218 1.00 98.31 90 ILE A C 1
ATOM 685 O O . ILE A 1 90 ? 8.733 11.595 -9.786 1.00 98.31 90 ILE A O 1
ATOM 689 N N . TYR A 1 91 ? 7.839 9.530 -9.843 1.00 98.44 91 TYR A N 1
ATOM 690 C CA . TYR A 1 91 ? 8.130 9.306 -11.250 1.00 98.44 91 TYR A CA 1
ATOM 691 C C . TYR A 1 91 ? 7.059 9.933 -12.149 1.00 98.44 91 TYR A C 1
ATOM 693 O O . TYR A 1 91 ? 5.949 9.422 -12.253 1.00 98.44 91 TYR A O 1
ATOM 701 N N . GLY A 1 92 ? 7.387 11.045 -12.815 1.00 97.81 92 GLY A N 1
ATOM 702 C CA . GLY A 1 92 ? 6.414 11.832 -13.589 1.00 97.81 92 GLY A CA 1
ATOM 703 C C . GLY A 1 92 ? 5.810 11.135 -14.817 1.00 97.81 92 GLY A C 1
ATOM 704 O O . GLY A 1 92 ? 4.734 11.528 -15.257 1.00 97.81 92 GLY A O 1
ATOM 705 N N . SER A 1 93 ? 6.462 10.099 -15.354 1.00 98.00 93 SER A N 1
ATOM 706 C CA . SER A 1 93 ? 5.936 9.298 -16.476 1.00 98.00 93 SER A CA 1
ATOM 707 C C . SER A 1 93 ? 5.023 8.151 -16.028 1.00 98.00 93 SER A C 1
ATOM 709 O O . SER A 1 93 ? 4.520 7.404 -16.868 1.00 98.00 93 SER A O 1
ATOM 711 N N . ALA A 1 94 ? 4.821 7.983 -14.719 1.00 98.44 94 ALA A N 1
ATOM 712 C CA . ALA A 1 94 ? 3.845 7.061 -14.167 1.00 98.44 94 ALA A CA 1
ATOM 713 C C . ALA A 1 94 ? 2.550 7.803 -13.837 1.00 98.44 94 ALA A C 1
ATOM 715 O O . ALA A 1 94 ? 2.553 8.829 -13.157 1.00 98.44 94 ALA A O 1
ATOM 716 N N . THR A 1 95 ? 1.427 7.253 -14.276 1.00 98.56 95 THR A N 1
ATOM 717 C CA . THR A 1 95 ? 0.091 7.780 -13.977 1.00 98.56 95 THR A CA 1
ATOM 718 C C . THR A 1 95 ? -0.719 6.731 -13.232 1.00 98.56 95 THR A C 1
ATOM 720 O O . THR A 1 95 ? -0.553 5.544 -13.488 1.00 98.56 95 THR A O 1
ATOM 723 N N . TRP A 1 96 ? -1.581 7.164 -12.310 1.00 98.62 96 TRP A N 1
ATOM 724 C CA . TRP A 1 96 ? -2.473 6.299 -11.531 1.00 98.62 96 TRP A CA 1
ATOM 725 C C . TRP A 1 96 ? -3.921 6.721 -11.743 1.00 98.62 96 TRP A C 1
ATOM 727 O O . TRP A 1 96 ? -4.218 7.915 -11.797 1.00 98.62 96 TRP A O 1
ATOM 737 N N . THR A 1 97 ? -4.832 5.763 -11.889 1.00 98.38 97 THR A N 1
ATOM 738 C CA . THR A 1 97 ? -6.255 6.028 -12.125 1.00 98.38 97 THR A CA 1
ATOM 739 C C . THR A 1 97 ? -7.136 5.029 -11.365 1.00 98.38 97 THR A C 1
ATOM 741 O O . THR A 1 97 ? -7.162 3.855 -11.735 1.00 98.38 97 THR A O 1
ATOM 744 N N . PRO A 1 98 ? -7.897 5.484 -10.351 1.00 98.50 98 PRO A N 1
ATOM 745 C CA . PRO A 1 98 ? -7.753 6.766 -9.646 1.00 98.50 98 PRO A CA 1
ATOM 746 C C . PRO A 1 98 ? -6.467 6.828 -8.794 1.00 98.50 98 PRO A C 1
ATOM 748 O O . PRO A 1 98 ? -5.954 5.803 -8.359 1.00 98.50 98 PRO A O 1
ATOM 751 N N . VAL A 1 99 ? -5.946 8.031 -8.523 1.00 98.44 99 VAL A N 1
ATOM 752 C CA . VAL A 1 99 ? -4.784 8.209 -7.622 1.00 98.44 99 VAL A CA 1
ATOM 753 C C . VAL A 1 99 ? -5.162 7.913 -6.167 1.00 98.44 99 VAL A C 1
ATOM 755 O O . VAL A 1 99 ? -4.416 7.232 -5.470 1.00 98.44 99 VAL A O 1
ATOM 758 N N . THR A 1 100 ? -6.321 8.413 -5.729 1.00 98.50 100 THR A N 1
ATOM 759 C CA . THR A 1 100 ? -6.898 8.176 -4.399 1.00 98.50 100 THR A CA 1
ATOM 760 C C . THR A 1 100 ? -8.077 7.223 -4.523 1.00 98.50 100 THR A C 1
ATOM 762 O O . THR A 1 100 ? -8.939 7.429 -5.379 1.00 98.50 100 THR A O 1
ATOM 765 N N . PHE A 1 101 ? -8.139 6.204 -3.674 1.00 98.38 101 PHE A N 1
ATOM 766 C CA . PHE A 1 101 ? -9.177 5.177 -3.712 1.00 98.38 101 PHE A CA 1
ATOM 767 C C . PHE A 1 101 ? -9.542 4.684 -2.313 1.00 98.38 101 PHE A C 1
ATOM 769 O O . PHE A 1 101 ? -8.747 4.773 -1.379 1.00 98.38 101 PHE A O 1
ATOM 776 N N . LEU A 1 102 ? -10.751 4.137 -2.190 1.00 97.75 102 LEU A N 1
ATOM 777 C CA . LEU A 1 102 ? -11.163 3.333 -1.044 1.00 97.75 102 LEU A CA 1
ATOM 778 C C . LEU A 1 102 ? -10.949 1.864 -1.386 1.00 97.75 102 LEU A C 1
ATOM 780 O O . LEU A 1 102 ? -11.418 1.407 -2.428 1.00 97.75 102 LEU A O 1
ATOM 784 N N . VAL A 1 103 ? -10.266 1.136 -0.509 1.00 97.62 103 VAL A N 1
ATOM 785 C CA . VAL A 1 103 ? -10.124 -0.314 -0.640 1.00 97.62 103 VAL A CA 1
ATOM 786 C C . VAL A 1 103 ? -11.484 -0.980 -0.481 1.00 97.62 103 VAL A C 1
ATOM 788 O O . VAL A 1 103 ? -12.174 -0.766 0.520 1.00 97.62 103 VAL A O 1
ATOM 791 N N . GLY A 1 104 ? -11.858 -1.801 -1.458 1.00 95.38 104 GLY A N 1
ATOM 792 C CA . GLY A 1 104 ? -13.174 -2.414 -1.518 1.00 95.38 104 GLY A CA 1
ATOM 793 C C . GLY A 1 104 ? -13.131 -3.771 -2.202 1.00 95.38 104 GLY A C 1
ATOM 794 O O . GLY A 1 104 ? -12.302 -4.616 -1.885 1.00 95.38 104 GLY A O 1
ATOM 795 N N . GLY A 1 105 ? -14.100 -4.013 -3.081 1.00 91.94 105 GLY A N 1
ATOM 796 C CA . GLY A 1 105 ? -14.111 -5.202 -3.923 1.00 91.94 105 GLY A CA 1
ATOM 797 C C . GLY A 1 105 ? -13.673 -4.864 -5.342 1.00 91.94 105 GLY A C 1
ATOM 798 O O . GLY A 1 105 ? -14.284 -4.007 -5.979 1.00 91.94 105 GLY A O 1
ATOM 799 N N . GLY A 1 106 ? -12.696 -5.602 -5.867 1.00 95.62 106 GLY A N 1
ATOM 800 C CA . GLY A 1 106 ? -12.268 -5.504 -7.263 1.00 95.62 106 GLY A CA 1
ATOM 801 C C . GLY A 1 106 ? -10.920 -4.808 -7.417 1.00 95.62 106 GLY A C 1
ATOM 802 O O . GLY A 1 106 ? -10.065 -4.920 -6.559 1.00 95.62 106 GLY A O 1
ATOM 803 N N . VAL A 1 107 ? -10.701 -4.159 -8.560 1.00 97.88 107 VAL A N 1
ATOM 804 C CA . VAL A 1 107 ? -9.473 -3.392 -8.820 1.00 97.88 107 VAL A CA 1
ATOM 805 C C . VAL A 1 107 ? -9.685 -1.965 -8.329 1.00 97.88 107 VAL A C 1
ATOM 807 O O . VAL A 1 107 ? -10.544 -1.262 -8.864 1.00 97.88 107 VAL A O 1
ATOM 810 N N . GLU A 1 108 ? -8.904 -1.527 -7.346 1.00 98.38 108 GLU A N 1
ATOM 811 C CA . GLU A 1 108 ? -9.019 -0.187 -6.764 1.00 98.38 108 GLU A CA 1
ATOM 812 C C . GLU A 1 108 ? -8.370 0.900 -7.618 1.00 98.38 108 GLU A C 1
ATOM 814 O O . GLU A 1 108 ? -8.879 2.017 -7.707 1.00 98.38 108 GLU A O 1
ATOM 819 N N . THR A 1 109 ? -7.217 0.595 -8.215 1.00 98.69 109 THR A N 1
ATOM 820 C CA . THR A 1 109 ? -6.457 1.544 -9.030 1.00 98.69 109 THR A CA 1
ATOM 821 C C . THR A 1 109 ? -5.648 0.833 -10.102 1.00 98.69 109 THR A C 1
ATOM 823 O O . THR A 1 109 ? -5.346 -0.360 -10.011 1.00 98.69 109 THR A O 1
ATOM 826 N N . GLN A 1 110 ? -5.305 1.575 -11.147 1.00 98.69 110 GLN A N 1
ATOM 827 C CA . GLN A 1 110 ? -4.442 1.114 -12.219 1.00 98.69 110 GLN A CA 1
ATOM 828 C C . GLN A 1 110 ? -3.321 2.117 -12.453 1.00 98.69 110 GLN A C 1
ATOM 830 O O . GLN A 1 110 ? -3.579 3.318 -12.550 1.00 98.69 110 GLN A O 1
ATOM 835 N N . ALA A 1 111 ? -2.091 1.627 -12.579 1.00 98.69 111 ALA A N 1
ATOM 836 C CA . ALA A 1 111 ? -0.967 2.432 -13.028 1.00 98.69 111 ALA A CA 1
ATOM 837 C C . ALA A 1 111 ? -0.717 2.234 -14.523 1.00 98.69 111 ALA A C 1
ATOM 839 O O . ALA A 1 111 ? -0.854 1.123 -15.037 1.00 98.69 111 ALA A O 1
ATOM 840 N N . ASN A 1 112 ? -0.262 3.284 -15.195 1.00 98.62 112 ASN A N 1
ATOM 841 C CA . ASN A 1 112 ? 0.366 3.211 -16.504 1.00 98.62 112 ASN A CA 1
ATOM 842 C C . ASN A 1 112 ? 1.756 3.849 -16.413 1.00 98.62 112 ASN A C 1
ATOM 844 O O . ASN A 1 112 ? 1.881 5.017 -16.036 1.00 98.62 112 ASN A O 1
ATOM 848 N N . ILE A 1 113 ? 2.786 3.068 -16.731 1.00 98.44 113 ILE A N 1
ATOM 849 C CA . ILE A 1 113 ? 4.189 3.475 -16.701 1.00 98.44 113 ILE A CA 1
ATOM 850 C C . ILE A 1 113 ? 4.645 3.677 -18.143 1.00 98.44 113 ILE A C 1
ATOM 852 O O . ILE A 1 113 ? 4.746 2.713 -18.906 1.00 98.44 113 ILE A O 1
ATOM 856 N N . GLU A 1 114 ? 4.873 4.940 -18.514 1.00 97.69 114 GLU A N 1
ATOM 857 C CA . GLU A 1 114 ? 5.404 5.362 -19.823 1.00 97.69 114 GLU A CA 1
ATOM 858 C C . GLU A 1 114 ? 4.558 4.959 -21.046 1.00 97.69 114 GLU A C 1
ATOM 860 O O . GLU A 1 114 ? 5.044 4.966 -22.173 1.00 97.69 114 GLU A O 1
ATOM 865 N N . GLY A 1 115 ? 3.288 4.597 -20.864 1.00 97.56 115 GLY A N 1
ATOM 866 C CA . GLY A 1 115 ? 2.446 4.062 -21.939 1.00 97.56 115 GLY A CA 1
ATOM 867 C C . GLY A 1 115 ? 2.728 2.597 -22.278 1.00 97.56 115 GLY A C 1
ATOM 868 O O . GLY A 1 115 ? 2.139 2.075 -23.221 1.00 97.56 115 GLY A O 1
ATOM 869 N N . VAL A 1 116 ? 3.608 1.933 -21.526 1.00 97.88 116 VAL A N 1
ATOM 870 C CA . VAL A 1 116 ? 4.173 0.631 -21.893 1.00 97.88 116 VAL A CA 1
ATOM 871 C C . VAL A 1 116 ? 3.746 -0.477 -20.940 1.00 97.88 116 VAL A C 1
ATOM 873 O O . VAL A 1 116 ? 3.393 -1.569 -21.389 1.00 97.88 116 VAL A O 1
ATOM 876 N N . THR A 1 117 ? 3.765 -0.199 -19.637 1.00 98.56 117 THR A N 1
ATOM 877 C CA . THR A 1 117 ? 3.444 -1.190 -18.606 1.00 98.56 117 THR A CA 1
ATOM 878 C C . THR A 1 117 ? 2.242 -0.742 -17.795 1.00 98.56 117 THR A C 1
ATOM 880 O O . THR A 1 117 ? 2.246 0.336 -17.202 1.00 98.56 117 THR A O 1
ATOM 883 N N . GLY A 1 118 ? 1.208 -1.577 -17.774 1.00 98.69 118 GLY A N 1
ATOM 884 C CA . GLY A 1 118 ? 0.027 -1.414 -16.938 1.00 98.69 118 GLY A CA 1
ATOM 885 C C . GLY A 1 118 ? 0.155 -2.220 -15.649 1.00 98.69 118 GLY A C 1
ATOM 886 O O . GLY A 1 118 ? 0.646 -3.348 -15.678 1.00 98.69 118 GLY A O 1
ATOM 887 N N . ILE A 1 119 ? -0.308 -1.673 -14.528 1.00 98.75 119 ILE A N 1
ATOM 888 C CA . ILE A 1 119 ? -0.354 -2.375 -13.238 1.00 98.75 119 ILE A CA 1
ATOM 889 C C . ILE A 1 119 ? -1.775 -2.274 -12.700 1.00 98.75 119 ILE A C 1
ATOM 891 O O . ILE A 1 119 ? -2.188 -1.188 -12.305 1.00 98.75 119 ILE A O 1
ATOM 895 N N . ALA A 1 120 ? -2.521 -3.375 -12.667 1.00 98.75 120 ALA A N 1
ATOM 896 C CA . ALA A 1 120 ? -3.815 -3.415 -11.990 1.00 98.75 120 ALA A CA 1
ATOM 897 C C . ALA A 1 120 ? -3.615 -3.803 -10.524 1.00 98.75 120 ALA A C 1
ATOM 899 O O . ALA A 1 120 ? -3.005 -4.834 -10.239 1.00 98.75 120 ALA A O 1
ATOM 900 N N . VAL A 1 121 ? -4.117 -2.973 -9.613 1.00 98.75 121 VAL A N 1
ATOM 901 C CA . VAL A 1 121 ? -3.964 -3.145 -8.168 1.00 98.75 121 VAL A CA 1
ATOM 902 C C . VAL A 1 121 ? -5.285 -3.578 -7.561 1.00 98.75 121 VAL A C 1
ATOM 904 O O . VAL A 1 121 ? -6.301 -2.915 -7.758 1.00 98.75 121 VAL A O 1
ATOM 907 N N . ASN A 1 122 ? -5.248 -4.689 -6.834 1.00 98.56 122 ASN A N 1
ATOM 908 C CA . ASN A 1 122 ? -6.394 -5.258 -6.143 1.00 98.56 122 ASN A CA 1
ATOM 909 C C . ASN A 1 122 ? -6.021 -5.560 -4.688 1.00 98.56 122 ASN A C 1
ATOM 911 O O . ASN A 1 122 ? -5.109 -6.351 -4.425 1.00 98.56 122 ASN A O 1
ATOM 915 N N . PHE A 1 123 ? -6.724 -4.934 -3.757 1.00 98.38 123 PHE A N 1
ATOM 916 C CA . PHE A 1 123 ? -6.653 -5.214 -2.335 1.00 98.38 123 PHE A CA 1
ATOM 917 C C . PHE A 1 123 ? -7.826 -6.099 -1.902 1.00 98.38 123 PHE A C 1
ATOM 919 O O . PHE A 1 123 ? -8.970 -5.935 -2.307 1.00 98.38 123 PHE A O 1
ATOM 926 N N . SER A 1 124 ? -7.548 -7.016 -0.983 1.00 97.25 124 SER A N 1
ATOM 927 C CA . SER A 1 124 ? -8.571 -7.678 -0.170 1.00 97.25 124 SER A CA 1
ATOM 928 C C . SER A 1 124 ? -8.428 -7.242 1.287 1.00 97.25 124 SER A C 1
ATOM 930 O O . SER A 1 124 ? -7.617 -6.377 1.603 1.00 97.25 124 SER A O 1
ATOM 932 N N . ALA A 1 125 ? -9.160 -7.862 2.215 1.00 96.19 125 ALA A N 1
ATOM 933 C CA . ALA A 1 125 ? -9.014 -7.555 3.637 1.00 96.19 125 ALA A CA 1
ATOM 934 C C . ALA A 1 125 ? -7.574 -7.712 4.155 1.00 96.19 125 ALA A C 1
ATOM 936 O O . ALA A 1 125 ? -7.158 -6.936 5.014 1.00 96.19 125 ALA A O 1
ATOM 937 N N . SER A 1 126 ? -6.817 -8.675 3.625 1.00 97.19 126 SER A N 1
ATOM 938 C CA . SER A 1 126 ? -5.482 -9.018 4.124 1.00 97.19 126 SER A CA 1
ATOM 939 C C . SER A 1 126 ? -4.468 -9.362 3.041 1.00 97.19 126 SER A C 1
ATOM 941 O O . SER A 1 126 ? -3.444 -9.966 3.342 1.00 97.19 126 SER A O 1
ATOM 943 N N . ALA A 1 127 ? -4.734 -9.006 1.789 1.00 98.06 127 ALA A N 1
ATOM 944 C CA . ALA A 1 127 ? -3.817 -9.278 0.690 1.00 98.06 127 ALA A CA 1
ATOM 945 C C . ALA A 1 127 ? -3.801 -8.139 -0.328 1.00 98.06 127 ALA A C 1
ATOM 947 O O . ALA A 1 127 ? -4.779 -7.403 -0.456 1.00 98.06 127 ALA A O 1
ATOM 948 N N . LEU A 1 128 ? -2.698 -8.042 -1.060 1.00 98.62 128 LEU A N 1
ATOM 949 C CA . LEU A 1 128 ? -2.491 -7.139 -2.189 1.00 98.62 128 LEU A CA 1
ATOM 950 C C . LEU A 1 128 ? -2.047 -7.965 -3.393 1.00 98.62 128 LEU A C 1
ATOM 952 O O . LEU A 1 128 ? -1.106 -8.749 -3.285 1.00 98.62 128 LEU A O 1
ATOM 956 N N . SER A 1 129 ? -2.683 -7.760 -4.540 1.00 98.62 129 SER A N 1
ATOM 957 C CA . SER A 1 129 ? -2.273 -8.317 -5.825 1.00 98.62 129 SER A CA 1
ATOM 958 C C . SER A 1 129 ? -2.013 -7.197 -6.826 1.00 98.62 129 SER A C 1
ATOM 960 O O . SER A 1 129 ? -2.826 -6.287 -6.988 1.00 98.62 129 SER A O 1
ATOM 962 N N . LEU A 1 130 ? -0.869 -7.273 -7.501 1.00 98.75 130 LEU A N 1
ATOM 963 C CA . LEU A 1 130 ? -0.494 -6.413 -8.611 1.00 98.75 130 LEU A CA 1
ATOM 964 C C . LEU A 1 130 ? -0.346 -7.282 -9.859 1.00 98.75 130 LEU A C 1
ATOM 966 O O . LEU A 1 130 ? 0.543 -8.134 -9.924 1.00 98.75 130 LEU A O 1
ATOM 970 N N . LEU A 1 131 ? -1.207 -7.058 -10.848 1.00 98.81 131 LEU A N 1
ATOM 971 C CA . LEU A 1 131 ? -1.118 -7.697 -12.158 1.00 98.81 131 LEU A CA 1
ATOM 972 C C . LEU A 1 131 ? -0.408 -6.756 -13.129 1.00 98.81 131 LEU A C 1
ATOM 974 O O . LEU A 1 131 ? -0.935 -5.696 -13.471 1.00 98.81 131 LEU A O 1
ATOM 978 N N . LEU A 1 132 ? 0.772 -7.163 -13.587 1.00 98.75 132 LEU A N 1
ATOM 979 C CA . LEU A 1 132 ? 1.566 -6.432 -14.561 1.00 98.75 132 LEU A CA 1
ATOM 980 C C . LEU A 1 132 ? 1.198 -6.885 -15.975 1.00 98.75 132 LEU A C 1
ATOM 982 O O . LEU A 1 132 ? 1.223 -8.071 -16.308 1.00 98.75 132 LEU A O 1
ATOM 986 N N . THR A 1 133 ? 0.919 -5.915 -16.832 1.00 98.62 133 THR A N 1
ATOM 987 C CA . THR A 1 133 ? 0.733 -6.096 -18.274 1.00 98.62 133 THR A CA 1
ATOM 988 C C . THR A 1 133 ? 1.739 -5.232 -19.007 1.00 98.62 133 THR A C 1
ATOM 990 O O . THR A 1 133 ? 2.080 -4.148 -18.540 1.00 98.62 133 THR A O 1
ATOM 993 N N . THR A 1 134 ? 2.263 -5.702 -20.131 1.00 98.44 134 THR A N 1
ATOM 994 C CA . THR A 1 134 ? 3.252 -4.938 -20.895 1.00 98.44 134 THR A CA 1
ATOM 995 C C . THR A 1 134 ? 3.216 -5.307 -22.366 1.00 98.44 134 THR A C 1
ATOM 997 O O . THR A 1 134 ? 2.849 -6.428 -22.722 1.00 98.44 134 THR A O 1
ATOM 1000 N N . ILE A 1 135 ? 3.597 -4.353 -23.211 1.00 98.25 135 ILE A N 1
ATOM 1001 C CA . ILE A 1 135 ? 3.781 -4.557 -24.654 1.00 98.25 135 ILE A CA 1
ATOM 1002 C C . ILE A 1 135 ? 5.225 -4.926 -25.025 1.00 98.25 135 ILE A C 1
ATOM 1004 O O . ILE A 1 135 ? 5.493 -5.224 -26.186 1.00 98.25 135 ILE A O 1
ATOM 1008 N N . LEU A 1 136 ? 6.158 -4.870 -24.069 1.00 97.19 136 LEU A N 1
ATOM 1009 C CA . LEU A 1 136 ? 7.559 -5.229 -24.290 1.00 97.19 136 LEU A CA 1
ATOM 1010 C C . LEU A 1 136 ? 7.791 -6.725 -24.080 1.00 97.19 136 LEU A C 1
ATOM 1012 O O . LEU A 1 136 ? 7.111 -7.372 -23.283 1.00 97.19 136 LEU A O 1
ATOM 1016 N N . ASP A 1 137 ? 8.808 -7.252 -24.755 1.00 97.00 137 ASP A N 1
ATOM 1017 C CA . ASP A 1 137 ? 9.272 -8.621 -24.552 1.00 97.00 137 ASP A CA 1
ATOM 1018 C C . ASP A 1 137 ? 10.314 -8.668 -23.425 1.00 97.00 137 ASP A C 1
ATOM 1020 O O . ASP A 1 137 ? 11.426 -8.163 -23.571 1.00 97.00 137 ASP A O 1
ATOM 1024 N N . GLY A 1 138 ? 9.917 -9.222 -22.277 1.00 95.38 138 GLY A N 1
ATOM 1025 C CA . GLY A 1 138 ? 10.782 -9.422 -21.110 1.00 95.38 138 GLY A CA 1
ATOM 1026 C C . GLY A 1 138 ? 11.466 -8.166 -20.545 1.00 95.38 138 GLY A C 1
ATOM 1027 O O . GLY A 1 138 ? 12.674 -8.223 -20.306 1.00 95.38 138 GLY A O 1
ATOM 1028 N N . PRO A 1 139 ? 10.767 -7.031 -20.329 1.00 98.12 139 PRO A N 1
ATOM 1029 C CA . PRO A 1 139 ? 11.390 -5.835 -19.765 1.00 98.12 139 PRO A CA 1
ATOM 1030 C C . PRO A 1 139 ? 11.979 -6.072 -18.366 1.00 98.12 139 PRO A C 1
ATOM 1032 O O . PRO A 1 139 ? 11.470 -6.862 -17.567 1.00 98.12 139 PRO A O 1
ATOM 1035 N N . THR A 1 140 ? 13.020 -5.302 -18.046 1.00 98.44 140 THR A N 1
ATOM 1036 C CA . THR A 1 140 ? 13.671 -5.281 -16.730 1.00 98.44 140 THR A CA 1
ATOM 1037 C C . THR A 1 140 ? 13.568 -3.890 -16.120 1.00 98.44 140 THR A C 1
ATOM 1039 O O . THR A 1 140 ? 13.909 -2.894 -16.759 1.00 98.44 140 THR A O 1
ATOM 1042 N N . TRP A 1 141 ? 13.138 -3.809 -14.863 1.00 98.44 141 TRP A N 1
ATOM 1043 C CA . TRP A 1 141 ? 13.167 -2.561 -14.106 1.00 98.44 141 TRP A CA 1
ATOM 1044 C C . TRP A 1 141 ? 14.610 -2.140 -13.828 1.00 98.44 141 TRP A C 1
ATOM 1046 O O . TRP A 1 141 ? 15.423 -2.947 -13.376 1.00 98.44 141 TRP A O 1
ATOM 1056 N N . ALA A 1 142 ? 14.935 -0.863 -14.044 1.00 98.25 142 ALA A N 1
ATOM 1057 C CA . ALA A 1 142 ? 16.263 -0.337 -13.741 1.00 98.25 142 ALA A CA 1
ATOM 1058 C C . ALA A 1 142 ? 16.656 -0.617 -12.276 1.00 98.25 142 ALA A C 1
ATOM 1060 O O . ALA A 1 142 ? 15.858 -0.399 -11.360 1.00 98.25 142 ALA A O 1
ATOM 1061 N N . SER A 1 143 ? 17.886 -1.098 -12.072 1.00 98.31 143 SER A N 1
ATOM 1062 C CA . SER A 1 143 ? 18.448 -1.405 -10.752 1.00 98.31 143 SER A CA 1
ATOM 1063 C C . SER A 1 143 ? 18.993 -0.133 -10.104 1.00 98.31 143 SER A C 1
ATOM 1065 O O . SER A 1 143 ? 20.148 0.242 -10.304 1.00 98.31 143 SER A O 1
ATOM 1067 N N . VAL A 1 144 ? 18.141 0.533 -9.336 1.00 98.38 144 VAL A N 1
ATOM 1068 C CA . VAL A 1 144 ? 18.410 1.783 -8.610 1.00 98.38 144 VAL A CA 1
ATOM 1069 C C . VAL A 1 144 ? 17.983 1.621 -7.140 1.00 98.38 144 VAL A C 1
ATOM 1071 O O . VAL A 1 144 ? 17.360 0.610 -6.826 1.00 98.38 144 VAL A O 1
ATOM 1074 N N . PRO A 1 145 ? 18.295 2.563 -6.225 1.00 98.25 145 PRO A N 1
ATOM 1075 C CA . PRO A 1 145 ? 17.976 2.407 -4.800 1.00 98.25 145 PRO A CA 1
ATOM 1076 C C . PRO A 1 145 ? 16.497 2.187 -4.457 1.00 98.25 145 PRO A C 1
ATOM 1078 O O . PRO A 1 145 ? 16.212 1.636 -3.399 1.00 98.25 145 PRO A O 1
ATOM 1081 N N . PHE A 1 146 ? 15.568 2.662 -5.291 1.00 98.75 146 PHE A N 1
ATOM 1082 C CA . PHE A 1 146 ? 14.153 2.307 -5.201 1.00 98.75 146 PHE A CA 1
ATOM 1083 C C . PHE A 1 146 ? 13.483 2.429 -6.571 1.00 98.75 146 PHE A C 1
ATOM 1085 O O . PHE A 1 146 ? 13.600 3.467 -7.233 1.00 98.75 146 PHE A O 1
ATOM 1092 N N . ASN A 1 147 ? 12.757 1.395 -6.987 1.00 98.69 147 ASN A N 1
ATOM 1093 C CA . ASN A 1 147 ? 11.961 1.420 -8.207 1.00 98.69 147 ASN A CA 1
ATOM 1094 C C . ASN A 1 147 ? 10.667 0.631 -8.001 1.00 98.69 147 ASN A C 1
ATOM 1096 O O . ASN A 1 147 ? 10.681 -0.600 -8.031 1.00 98.69 147 ASN A O 1
ATOM 1100 N N . GLY A 1 148 ? 9.551 1.334 -7.811 1.00 98.62 148 GLY A N 1
ATOM 1101 C CA . GLY A 1 148 ? 8.256 0.674 -7.697 1.00 98.62 148 GLY A CA 1
ATOM 1102 C C . GLY A 1 148 ? 7.143 1.521 -7.080 1.00 98.62 148 GLY A C 1
ATOM 1103 O O . GLY A 1 148 ? 7.280 2.743 -6.929 1.00 98.62 148 GLY A O 1
ATOM 1104 N N . PRO A 1 149 ? 5.997 0.889 -6.774 1.00 98.75 149 PRO A N 1
ATOM 1105 C CA . PRO A 1 149 ? 4.831 1.567 -6.243 1.00 98.75 149 PRO A CA 1
ATOM 1106 C C . PRO A 1 149 ? 4.933 1.796 -4.731 1.00 98.75 149 PRO A C 1
ATOM 1108 O O . PRO A 1 149 ? 5.496 0.998 -3.974 1.00 98.75 149 PRO A O 1
ATOM 1111 N N . VAL A 1 150 ? 4.317 2.891 -4.292 1.00 98.81 150 VAL A N 1
ATOM 1112 C CA . VAL A 1 150 ? 4.090 3.229 -2.889 1.00 98.81 150 VAL A CA 1
ATOM 1113 C C . VAL A 1 150 ? 2.613 3.540 -2.699 1.00 98.81 150 VAL A C 1
ATOM 1115 O O . VAL A 1 150 ? 2.071 4.423 -3.369 1.00 98.81 150 VAL A O 1
ATOM 1118 N N . PHE A 1 151 ? 1.985 2.828 -1.768 1.00 98.75 151 PHE A N 1
ATOM 1119 C CA . PHE A 1 151 ? 0.611 3.056 -1.341 1.00 98.75 151 PHE A CA 1
ATOM 1120 C C . PHE A 1 151 ? 0.617 3.690 0.047 1.00 98.75 151 PHE A C 1
ATOM 1122 O O . PHE A 1 151 ? 1.200 3.119 0.966 1.00 98.75 151 PHE A O 1
ATOM 1129 N N . THR A 1 152 ? -0.036 4.838 0.207 1.00 98.50 152 THR A N 1
ATOM 1130 C CA . TH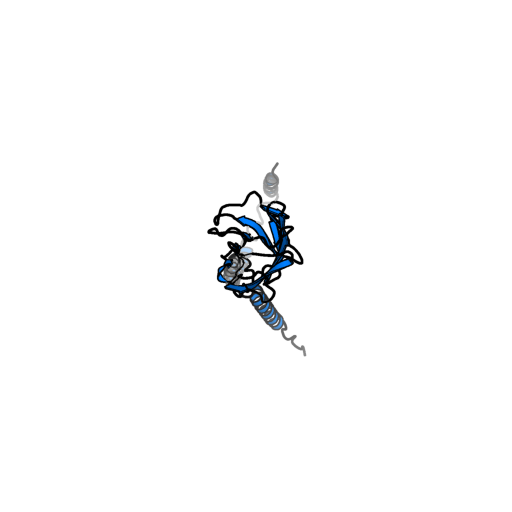R A 1 152 ? -0.092 5.579 1.475 1.00 98.50 152 THR A CA 1
ATOM 1131 C C . THR A 1 152 ? -1.536 5.738 1.921 1.00 98.50 152 THR A C 1
ATOM 1133 O O . THR A 1 152 ? -2.332 6.394 1.247 1.00 98.50 152 THR A O 1
ATOM 1136 N N . ALA A 1 153 ? -1.869 5.146 3.064 1.00 97.50 153 ALA A N 1
ATOM 1137 C CA . ALA A 1 153 ? -3.169 5.256 3.705 1.00 97.50 153 ALA A CA 1
ATOM 1138 C C . ALA A 1 153 ? -3.326 6.573 4.479 1.00 97.50 153 ALA A C 1
ATOM 1140 O O . ALA A 1 153 ? -2.366 7.093 5.050 1.00 97.50 153 ALA A O 1
ATOM 1141 N N . THR A 1 154 ? -4.554 7.086 4.559 1.00 96.38 154 THR A N 1
ATOM 1142 C CA . THR A 1 154 ? -4.878 8.297 5.341 1.00 96.38 154 THR A CA 1
ATOM 1143 C C . THR A 1 154 ? -4.861 8.063 6.855 1.00 96.38 154 THR A C 1
ATOM 1145 O O . THR A 1 154 ? -4.769 9.015 7.631 1.00 96.38 154 THR A O 1
ATOM 1148 N N . ALA A 1 155 ? -4.918 6.801 7.286 1.00 93.19 155 ALA A N 1
ATOM 1149 C CA . ALA A 1 155 ? -4.851 6.378 8.679 1.00 93.19 155 ALA A CA 1
ATOM 1150 C C . ALA A 1 155 ? -3.930 5.154 8.836 1.00 93.19 155 ALA A C 1
ATOM 1152 O O . ALA A 1 155 ? -3.724 4.419 7.866 1.00 93.19 155 ALA A O 1
ATOM 1153 N N . PRO A 1 156 ? -3.395 4.892 10.045 1.00 93.19 156 PRO A N 1
ATOM 1154 C CA . PRO A 1 156 ? -2.585 3.708 10.281 1.00 93.19 156 PRO A CA 1
ATOM 1155 C C . PRO A 1 156 ? -3.333 2.402 9.973 1.00 93.19 156 PRO A C 1
ATOM 1157 O O . PRO A 1 156 ? -4.461 2.201 10.422 1.00 93.19 156 PRO A O 1
ATOM 1160 N N . LEU A 1 157 ? -2.675 1.504 9.245 1.00 92.38 157 LEU A N 1
ATOM 1161 C CA . LEU A 1 157 ? -3.204 0.229 8.762 1.00 92.38 157 LEU A CA 1
ATOM 1162 C C . LEU A 1 157 ? -3.086 -0.900 9.791 1.00 92.38 157 LEU A C 1
ATOM 1164 O O . LEU A 1 157 ? -3.743 -1.919 9.640 1.00 92.38 157 LEU A O 1
ATOM 1168 N N . GLY A 1 158 ? -2.237 -0.749 10.814 1.00 93.38 158 GLY A N 1
ATOM 1169 C CA . GLY A 1 158 ? -2.041 -1.774 11.846 1.00 93.38 158 GLY A CA 1
ATOM 1170 C C . GLY A 1 158 ? -1.318 -3.034 11.357 1.00 93.38 158 GLY A C 1
ATOM 1171 O O . GLY A 1 158 ? -1.466 -4.085 11.973 1.00 93.38 158 GLY A O 1
ATOM 1172 N N . ILE A 1 159 ? -0.555 -2.956 10.262 1.00 95.50 159 ILE A N 1
ATOM 1173 C CA . ILE A 1 159 ? 0.200 -4.091 9.712 1.00 95.50 159 ILE A CA 1
ATOM 1174 C C . ILE A 1 159 ? 1.271 -4.538 10.720 1.00 95.50 159 ILE A C 1
ATOM 1176 O O . ILE A 1 159 ? 2.057 -3.727 11.211 1.00 95.50 159 ILE A O 1
ATOM 1180 N N . SER A 1 160 ? 1.307 -5.834 11.018 1.00 95.94 160 SER A N 1
ATOM 1181 C CA . SER A 1 160 ? 2.288 -6.484 11.897 1.00 95.94 160 SER A CA 1
ATOM 1182 C C . SER A 1 160 ? 3.283 -7.367 11.142 1.00 95.94 160 SER A C 1
ATOM 1184 O O . SER A 1 160 ? 4.336 -7.699 11.683 1.00 95.94 160 SER A O 1
ATOM 1186 N N . GLY A 1 161 ? 2.973 -7.738 9.900 1.00 96.81 161 GLY A N 1
ATOM 1187 C CA . GLY A 1 161 ? 3.806 -8.616 9.091 1.00 96.81 161 GLY A CA 1
ATOM 1188 C C . GLY A 1 161 ? 3.347 -8.680 7.640 1.00 96.81 161 GLY A C 1
ATOM 1189 O O . GLY A 1 161 ? 2.216 -8.320 7.311 1.00 96.81 161 GLY A O 1
ATOM 1190 N N . VAL A 1 162 ? 4.254 -9.141 6.782 1.00 98.06 162 VAL A N 1
ATOM 1191 C CA . VAL A 1 162 ? 4.014 -9.366 5.356 1.00 98.06 162 VAL A CA 1
ATOM 1192 C C . VAL A 1 162 ? 4.727 -10.638 4.907 1.00 98.06 162 VAL A C 1
ATOM 1194 O O . VAL A 1 162 ? 5.839 -10.926 5.355 1.00 98.06 162 VAL A O 1
ATOM 1197 N N . SER A 1 163 ? 4.101 -11.390 4.011 1.00 98.25 163 SER A N 1
ATOM 1198 C CA . SER A 1 163 ? 4.697 -12.537 3.330 1.00 98.25 163 SER A CA 1
ATOM 1199 C C . SER A 1 163 ? 4.366 -12.508 1.845 1.00 98.25 163 SER A C 1
ATOM 1201 O O . SER A 1 163 ? 3.302 -12.042 1.443 1.00 98.25 163 SER A O 1
ATOM 1203 N N . VAL A 1 164 ? 5.273 -13.030 1.021 1.00 98.50 164 VAL A N 1
ATOM 1204 C CA . VAL A 1 164 ? 5.007 -13.204 -0.409 1.00 98.50 164 VAL A CA 1
ATOM 1205 C C . VAL A 1 164 ? 4.060 -14.380 -0.595 1.00 98.50 164 VAL A C 1
ATOM 1207 O O . VAL A 1 164 ? 4.344 -15.492 -0.149 1.00 98.50 164 VAL A O 1
ATOM 1210 N N . ASN A 1 165 ? 2.937 -14.127 -1.257 1.00 98.31 165 ASN A N 1
ATOM 1211 C CA . ASN A 1 165 ? 1.954 -15.149 -1.568 1.00 98.31 165 ASN A CA 1
ATOM 1212 C C . ASN A 1 165 ? 2.491 -16.062 -2.684 1.00 98.31 165 ASN A C 1
ATOM 1214 O O . ASN A 1 165 ? 3.117 -15.594 -3.641 1.00 98.31 165 ASN A O 1
ATOM 1218 N N . ALA A 1 166 ? 2.198 -17.361 -2.594 1.00 98.06 166 ALA A N 1
ATOM 1219 C CA . ALA A 1 166 ? 2.660 -18.380 -3.542 1.00 98.06 166 ALA A CA 1
ATOM 1220 C C . ALA A 1 166 ? 2.158 -18.183 -4.987 1.00 98.06 166 ALA A C 1
ATOM 1222 O O . ALA A 1 166 ? 2.682 -18.804 -5.907 1.00 98.06 166 ALA A O 1
ATOM 1223 N N . THR A 1 167 ? 1.155 -17.327 -5.201 1.00 98.31 167 THR A N 1
ATOM 1224 C CA . THR A 1 167 ? 0.666 -16.943 -6.537 1.00 98.31 167 THR A CA 1
ATOM 1225 C C . THR A 1 167 ? 1.549 -15.908 -7.241 1.00 98.31 167 THR A C 1
ATOM 1227 O O . THR A 1 167 ? 1.308 -15.597 -8.406 1.00 98.31 167 THR A O 1
ATOM 1230 N N . THR A 1 168 ? 2.580 -15.383 -6.572 1.00 98.62 168 THR A N 1
ATOM 1231 C CA . THR A 1 168 ? 3.567 -14.487 -7.186 1.00 98.62 168 THR A CA 1
ATOM 1232 C C . THR A 1 168 ? 4.351 -15.212 -8.275 1.00 98.62 168 THR A C 1
ATOM 1234 O O . THR A 1 168 ? 4.933 -16.269 -8.036 1.00 98.62 168 THR A O 1
ATOM 1237 N N . THR A 1 169 ? 4.410 -14.619 -9.466 1.00 98.69 169 THR A N 1
ATOM 1238 C CA . THR A 1 169 ? 5.126 -15.169 -10.629 1.00 98.69 169 THR A CA 1
ATOM 1239 C C . THR A 1 169 ? 6.335 -14.334 -11.055 1.00 98.69 169 THR A C 1
ATOM 1241 O O . THR A 1 169 ? 7.085 -14.755 -11.933 1.00 98.69 169 THR A O 1
ATOM 1244 N N . MET A 1 170 ? 6.572 -13.174 -10.429 1.00 98.62 170 MET A N 1
ATOM 1245 C CA . MET A 1 170 ? 7.756 -12.351 -10.693 1.00 98.62 170 MET A CA 1
ATOM 1246 C C . MET A 1 170 ? 9.026 -13.026 -10.154 1.00 98.62 170 MET A C 1
ATOM 1248 O O . MET A 1 170 ? 9.235 -13.118 -8.944 1.00 98.62 170 MET A O 1
ATOM 1252 N N . ALA A 1 171 ? 9.897 -13.484 -11.054 1.00 98.38 171 ALA A N 1
ATOM 1253 C CA . ALA A 1 171 ? 11.144 -14.143 -10.679 1.00 98.38 171 ALA A CA 1
ATOM 1254 C C . ALA A 1 171 ? 12.061 -13.205 -9.873 1.00 98.38 171 ALA A C 1
ATOM 1256 O O . ALA A 1 171 ? 12.301 -12.066 -10.267 1.00 98.38 171 ALA A O 1
ATOM 1257 N N . GLY A 1 172 ? 12.594 -13.699 -8.750 1.00 98.06 172 GLY A N 1
ATOM 1258 C CA . GLY A 1 172 ? 13.472 -12.928 -7.860 1.00 98.06 172 GLY A CA 1
ATOM 1259 C C . GLY A 1 172 ? 12.749 -11.935 -6.942 1.00 98.06 172 GLY A C 1
ATOM 1260 O O . GLY A 1 172 ? 13.413 -11.197 -6.210 1.00 98.06 172 GLY A O 1
ATOM 1261 N N . PHE A 1 173 ? 11.413 -11.905 -6.965 1.00 98.62 173 PHE A N 1
ATOM 1262 C CA . PHE A 1 173 ? 10.638 -11.163 -5.982 1.00 98.62 173 PHE A CA 1
ATOM 1263 C C . PHE A 1 173 ? 10.559 -11.937 -4.660 1.00 98.62 173 PHE A C 1
ATOM 1265 O O . PHE A 1 173 ? 10.220 -13.119 -4.640 1.00 98.62 173 PHE A O 1
ATOM 1272 N N . ASP A 1 174 ? 10.864 -11.267 -3.552 1.00 98.00 174 ASP A N 1
ATOM 1273 C CA . ASP A 1 174 ? 10.851 -11.839 -2.208 1.00 98.00 174 ASP A CA 1
ATOM 1274 C C . ASP A 1 174 ? 10.423 -10.788 -1.166 1.00 98.00 174 ASP A C 1
ATOM 1276 O O . ASP A 1 174 ? 10.195 -9.620 -1.484 1.00 98.00 174 ASP A O 1
ATOM 1280 N N . ALA A 1 175 ? 10.297 -11.198 0.099 1.00 96.62 175 ALA A N 1
ATOM 1281 C CA . ALA A 1 175 ? 9.817 -10.322 1.166 1.00 96.62 175 ALA A CA 1
ATOM 1282 C C . ALA A 1 175 ? 10.778 -9.164 1.504 1.00 96.62 175 ALA A C 1
ATOM 1284 O O . ALA A 1 175 ? 10.336 -8.171 2.075 1.00 96.62 175 ALA A O 1
ATOM 1285 N N . SER A 1 176 ? 12.066 -9.249 1.146 1.00 97.94 176 SER A N 1
ATOM 1286 C CA . SER A 1 176 ? 13.035 -8.167 1.392 1.00 97.94 176 SER A CA 1
ATOM 1287 C C . SER A 1 176 ? 12.775 -6.934 0.523 1.00 97.94 176 SER A C 1
ATOM 1289 O O . SER A 1 176 ? 13.224 -5.836 0.847 1.00 97.94 176 SER A O 1
ATOM 1291 N N . ARG A 1 177 ? 11.998 -7.110 -0.551 1.00 98.31 177 ARG A N 1
ATOM 1292 C CA . ARG A 1 177 ? 11.557 -6.064 -1.481 1.00 98.31 177 ARG A CA 1
ATOM 1293 C C . ARG A 1 177 ? 10.288 -5.349 -1.042 1.00 98.31 177 ARG A C 1
ATOM 1295 O O . ARG A 1 177 ? 9.790 -4.484 -1.762 1.00 98.31 177 ARG A O 1
ATOM 1302 N N . VAL A 1 178 ? 9.750 -5.712 0.118 1.00 98.50 178 VAL A N 1
ATOM 1303 C CA . VAL A 1 178 ? 8.559 -5.089 0.683 1.00 98.50 178 VAL A CA 1
ATOM 1304 C C . VAL A 1 178 ? 8.922 -4.416 1.991 1.00 98.50 178 VAL A C 1
ATOM 1306 O O . VAL A 1 178 ? 9.436 -5.040 2.916 1.00 98.50 178 VAL A O 1
ATOM 1309 N N . ALA A 1 179 ? 8.603 -3.132 2.086 1.00 98.25 179 ALA A N 1
ATOM 1310 C CA . ALA A 1 179 ? 8.689 -2.383 3.328 1.00 98.25 179 ALA A CA 1
ATOM 1311 C C . ALA A 1 179 ? 7.328 -1.770 3.641 1.00 98.25 179 ALA A C 1
ATOM 1313 O O . ALA A 1 179 ? 6.632 -1.291 2.748 1.00 98.25 179 ALA A O 1
ATOM 1314 N N . PHE A 1 180 ? 6.956 -1.745 4.915 1.00 97.75 180 PHE A N 1
ATOM 1315 C CA . PHE A 1 180 ? 5.736 -1.086 5.361 1.00 97.75 180 PHE A CA 1
ATOM 1316 C C . PHE A 1 180 ? 5.988 -0.258 6.620 1.00 97.75 180 PHE A C 1
ATOM 1318 O O . PHE A 1 180 ? 6.913 -0.522 7.391 1.00 97.75 180 PHE A O 1
ATOM 1325 N N . THR A 1 181 ? 5.178 0.778 6.805 1.00 96.00 181 THR A N 1
ATOM 1326 C CA . THR A 1 181 ? 5.131 1.595 8.025 1.00 96.00 181 THR A CA 1
ATOM 1327 C C . THR A 1 181 ? 3.720 1.536 8.611 1.00 96.00 181 THR A C 1
ATOM 1329 O O . THR A 1 181 ? 2.914 0.692 8.225 1.00 96.00 181 THR A O 1
ATOM 1332 N N . GLY A 1 182 ? 3.392 2.437 9.542 1.00 91.81 182 GLY A N 1
ATOM 1333 C CA . GLY A 1 182 ? 2.018 2.573 10.017 1.00 91.81 182 GLY A CA 1
ATOM 1334 C C . GLY A 1 182 ? 1.025 2.852 8.884 1.00 91.81 182 GLY A C 1
ATOM 1335 O O . GLY A 1 182 ? -0.078 2.330 8.944 1.00 91.81 182 GLY A O 1
ATOM 1336 N N . SER A 1 183 ? 1.402 3.623 7.861 1.00 96.12 183 SER A N 1
ATOM 1337 C CA . SER A 1 183 ? 0.503 4.072 6.783 1.00 96.12 183 SER A CA 1
ATOM 1338 C C . SER A 1 183 ? 0.964 3.703 5.374 1.00 96.12 183 SER A C 1
ATOM 1340 O O . SER A 1 183 ? 0.161 3.788 4.452 1.00 96.12 183 SER A O 1
ATOM 1342 N N . ASP A 1 184 ? 2.227 3.318 5.185 1.00 97.62 184 ASP A N 1
ATOM 1343 C CA . ASP A 1 184 ? 2.782 3.090 3.850 1.00 97.62 184 ASP A CA 1
ATOM 1344 C C . ASP A 1 184 ? 3.015 1.607 3.574 1.00 97.62 184 ASP A C 1
ATOM 1346 O O . ASP A 1 184 ? 3.493 0.880 4.444 1.00 97.62 184 ASP A O 1
ATOM 1350 N N . ILE A 1 185 ? 2.797 1.200 2.326 1.00 98.62 185 ILE A N 1
ATOM 1351 C CA . ILE A 1 185 ? 3.261 -0.061 1.744 1.00 98.62 185 ILE A CA 1
ATOM 1352 C C . ILE A 1 185 ? 4.135 0.293 0.542 1.00 98.62 185 ILE A C 1
ATOM 1354 O O . ILE A 1 185 ? 3.703 1.013 -0.357 1.00 98.62 185 ILE A O 1
ATOM 1358 N N . ARG A 1 186 ? 5.373 -0.193 0.530 1.00 98.75 186 ARG A N 1
ATOM 1359 C CA . ARG A 1 186 ? 6.397 0.111 -0.476 1.00 98.75 186 ARG A CA 1
ATOM 1360 C C . ARG A 1 186 ? 6.876 -1.193 -1.085 1.00 98.75 186 ARG A C 1
ATOM 1362 O O . ARG A 1 186 ? 7.238 -2.111 -0.348 1.00 98.75 186 ARG A O 1
ATOM 1369 N N . ILE A 1 187 ? 6.885 -1.258 -2.408 1.00 98.81 187 ILE A N 1
ATOM 1370 C CA . ILE A 1 187 ? 7.311 -2.438 -3.159 1.00 98.81 187 ILE A CA 1
ATOM 1371 C C . ILE A 1 187 ? 8.453 -2.013 -4.075 1.00 98.81 187 ILE A C 1
ATOM 1373 O O . ILE A 1 187 ? 8.279 -1.099 -4.875 1.00 98.81 187 ILE A O 1
ATOM 1377 N N . ASP A 1 188 ? 9.603 -2.670 -3.953 1.00 98.69 188 ASP A N 1
ATOM 1378 C CA . ASP A 1 188 ? 10.792 -2.390 -4.757 1.00 98.69 188 ASP A CA 1
ATOM 1379 C C . ASP A 1 188 ? 11.144 -3.567 -5.672 1.00 98.69 188 ASP A C 1
ATOM 1381 O O . ASP A 1 188 ? 11.719 -4.581 -5.264 1.00 98.69 188 ASP A O 1
ATOM 1385 N N . TRP A 1 189 ? 10.835 -3.423 -6.952 1.00 98.06 189 TRP A N 1
ATOM 1386 C CA . TRP A 1 189 ? 11.194 -4.404 -7.973 1.00 98.06 189 TRP A CA 1
ATOM 1387 C C . TRP A 1 189 ? 12.392 -3.964 -8.816 1.00 98.06 189 TRP A C 1
ATOM 1389 O O . TRP A 1 189 ? 12.608 -4.507 -9.900 1.00 98.06 189 TRP A O 1
ATOM 1399 N N . GLY A 1 190 ? 13.202 -3.014 -8.332 1.00 98.38 190 GLY A N 1
ATOM 1400 C CA . GLY A 1 190 ? 14.458 -2.630 -8.972 1.00 98.38 190 GLY A CA 1
ATOM 1401 C C . GLY A 1 190 ? 15.325 -3.846 -9.321 1.00 98.38 190 GLY A C 1
ATOM 1402 O O . GLY A 1 190 ? 15.600 -4.705 -8.475 1.00 98.38 190 GLY A O 1
ATOM 1403 N N . GLY A 1 191 ? 15.726 -3.932 -10.593 1.00 98.31 191 GLY A N 1
ATOM 1404 C CA . GLY A 1 191 ? 16.529 -5.026 -11.142 1.00 98.31 191 GLY A CA 1
ATOM 1405 C C . GLY A 1 191 ? 15.759 -6.302 -11.500 1.00 98.31 191 GLY A C 1
ATOM 1406 O O . GLY A 1 191 ? 16.377 -7.245 -11.993 1.00 98.31 191 GLY A O 1
ATOM 1407 N N . LEU A 1 192 ? 14.441 -6.367 -11.278 1.00 98.62 192 LEU A N 1
ATOM 1408 C CA . LEU A 1 192 ? 13.637 -7.537 -11.634 1.00 98.62 192 LEU A CA 1
ATOM 1409 C C . LEU A 1 192 ? 13.110 -7.451 -13.065 1.00 98.62 192 LEU A C 1
ATOM 1411 O O . LEU A 1 192 ? 12.741 -6.382 -13.555 1.00 98.62 192 LEU A O 1
ATOM 1415 N N . SER A 1 193 ? 13.058 -8.608 -13.721 1.00 98.50 193 SER A N 1
ATOM 1416 C CA . SER A 1 193 ? 12.432 -8.760 -15.034 1.00 98.50 193 SER A CA 1
ATOM 1417 C C . SER A 1 193 ? 11.021 -9.304 -14.892 1.00 98.50 193 SER A C 1
ATOM 1419 O O . SER A 1 193 ? 10.719 -10.041 -13.952 1.00 98.50 193 SER A O 1
ATOM 1421 N N . TYR A 1 194 ? 10.159 -8.949 -15.832 1.00 98.56 194 TYR A N 1
ATOM 1422 C CA . TYR A 1 194 ? 8.776 -9.403 -15.867 1.00 98.56 194 TYR A CA 1
ATOM 1423 C C . TYR A 1 194 ? 8.324 -9.606 -17.308 1.00 98.56 194 TYR A C 1
ATOM 1425 O O . TYR A 1 194 ? 8.931 -9.111 -18.252 1.00 98.56 194 TYR A O 1
ATOM 1433 N N . THR A 1 195 ? 7.244 -10.351 -17.475 1.00 98.56 195 THR A N 1
ATOM 1434 C CA . THR A 1 195 ? 6.560 -10.546 -18.756 1.00 98.56 195 THR A CA 1
ATOM 1435 C C . THR A 1 195 ? 5.092 -10.155 -18.623 1.00 98.56 195 THR A C 1
ATOM 1437 O O . THR A 1 195 ? 4.587 -9.911 -17.520 1.00 98.56 195 THR A O 1
ATOM 1440 N N . ASN A 1 196 ? 4.382 -10.073 -19.746 1.00 98.50 196 ASN A N 1
ATOM 1441 C CA . ASN A 1 196 ? 2.952 -9.794 -19.730 1.00 98.50 196 ASN A CA 1
ATOM 1442 C C . ASN A 1 196 ? 2.189 -10.856 -18.912 1.00 98.50 196 ASN A C 1
ATOM 1444 O O . ASN A 1 196 ? 2.323 -12.051 -19.172 1.00 98.50 196 ASN A O 1
ATOM 1448 N N . GLY A 1 197 ? 1.383 -10.419 -17.941 1.00 98.44 197 GLY A N 1
ATOM 1449 C CA . GLY A 1 197 ? 0.647 -11.297 -17.027 1.00 98.44 197 GLY A CA 1
ATOM 1450 C C . GLY A 1 197 ? 1.405 -11.671 -15.749 1.00 98.44 197 GLY A C 1
ATOM 1451 O O . GLY A 1 197 ? 0.943 -12.532 -15.002 1.00 98.44 197 GLY A O 1
ATOM 1452 N N . THR A 1 198 ? 2.556 -11.049 -15.477 1.00 98.75 198 THR A N 1
ATOM 1453 C CA . THR A 1 198 ? 3.284 -11.255 -14.216 1.00 98.75 198 THR A CA 1
ATOM 1454 C C . THR A 1 198 ? 2.442 -10.784 -13.030 1.00 98.75 198 THR A C 1
ATOM 1456 O O . THR A 1 198 ? 1.852 -9.707 -13.069 1.00 98.75 198 THR A O 1
ATOM 1459 N N . VAL A 1 199 ? 2.416 -11.571 -11.958 1.00 98.75 199 VAL A N 1
ATOM 1460 C CA . VAL A 1 199 ? 1.676 -11.278 -10.729 1.00 98.75 199 VAL A CA 1
ATOM 1461 C C . VAL A 1 199 ? 2.660 -11.094 -9.582 1.00 98.75 199 VAL A C 1
ATOM 1463 O O . VAL A 1 199 ? 3.559 -11.913 -9.387 1.00 98.75 199 VAL A O 1
ATOM 1466 N N . VAL A 1 200 ? 2.459 -10.037 -8.800 1.00 98.75 200 VAL A N 1
ATOM 1467 C CA . VAL A 1 200 ? 3.056 -9.860 -7.472 1.00 98.75 200 VAL A CA 1
ATOM 1468 C C . VAL A 1 200 ? 1.926 -9.912 -6.457 1.00 98.75 200 VAL A C 1
ATOM 1470 O O . VAL A 1 200 ? 0.998 -9.112 -6.537 1.00 98.75 200 VAL A O 1
ATOM 1473 N N . ALA A 1 201 ? 1.977 -10.859 -5.527 1.00 98.62 201 ALA A N 1
ATOM 1474 C CA . ALA A 1 201 ? 0.937 -11.052 -4.527 1.00 98.62 201 ALA A CA 1
ATOM 1475 C C . ALA A 1 201 ? 1.538 -11.121 -3.118 1.00 98.62 201 ALA A C 1
ATOM 1477 O O . ALA A 1 201 ? 2.535 -11.804 -2.876 1.00 98.62 201 ALA A O 1
ATOM 1478 N N . LEU A 1 202 ? 0.927 -10.402 -2.183 1.00 98.69 202 LEU A N 1
ATOM 1479 C CA . LEU A 1 202 ? 1.381 -10.245 -0.804 1.00 98.69 202 LEU A CA 1
ATOM 1480 C C . LEU A 1 202 ? 0.237 -10.547 0.155 1.00 98.69 202 LEU A C 1
ATOM 1482 O O . LEU A 1 202 ? -0.868 -10.047 -0.045 1.00 98.69 202 LEU A O 1
ATOM 1486 N N . ASP A 1 203 ? 0.529 -11.295 1.214 1.00 98.50 203 ASP A N 1
ATOM 1487 C CA . ASP A 1 203 ? -0.367 -11.503 2.349 1.00 98.50 203 ASP A CA 1
ATOM 1488 C C . ASP A 1 203 ? 0.131 -10.685 3.543 1.00 98.50 203 ASP A C 1
ATOM 1490 O O . ASP A 1 203 ? 1.334 -10.632 3.814 1.00 98.50 203 ASP A O 1
ATOM 1494 N N . PHE A 1 204 ? -0.790 -10.058 4.269 1.00 97.69 204 PHE A N 1
ATOM 1495 C CA . PHE A 1 204 ? -0.497 -9.199 5.410 1.00 97.69 204 PHE A CA 1
ATOM 1496 C C . PHE A 1 204 ? -1.148 -9.736 6.675 1.00 97.69 204 PHE A C 1
ATOM 1498 O O . PHE A 1 204 ? -2.287 -1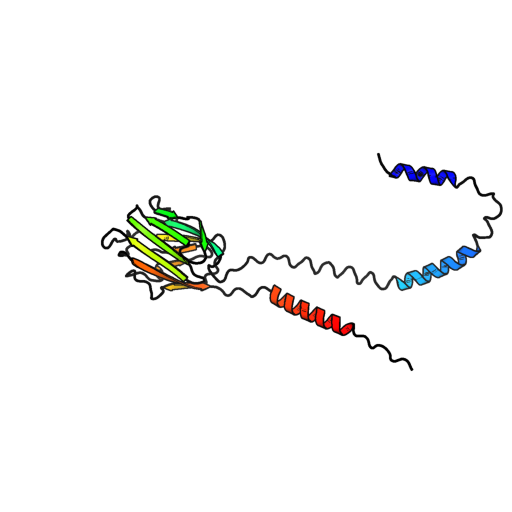0.205 6.673 1.00 97.69 204 PHE A O 1
ATOM 1505 N N . THR A 1 205 ? -0.431 -9.604 7.785 1.00 96.88 205 THR A N 1
ATOM 1506 C CA . THR A 1 205 ? -0.981 -9.811 9.122 1.00 96.88 205 THR A CA 1
ATOM 1507 C C . THR A 1 205 ? -1.166 -8.466 9.801 1.00 96.88 205 THR A C 1
ATOM 1509 O O . THR A 1 205 ? -0.369 -7.549 9.600 1.00 96.88 205 THR A O 1
ATOM 1512 N N . PHE A 1 206 ? -2.194 -8.352 10.637 1.00 95.19 206 PHE A N 1
ATOM 1513 C CA . PHE A 1 206 ? -2.501 -7.129 11.373 1.00 95.19 206 PHE A CA 1
ATOM 1514 C C . PHE A 1 206 ? -2.374 -7.346 12.875 1.00 95.19 206 PHE A C 1
ATOM 1516 O O . PHE A 1 206 ? -2.497 -8.467 13.377 1.00 95.19 206 PHE A O 1
ATOM 1523 N N . VAL A 1 207 ? -2.111 -6.267 13.606 1.00 91.81 207 VAL A N 1
ATOM 1524 C CA . VAL A 1 207 ? -2.207 -6.261 15.064 1.00 91.81 207 VAL A CA 1
ATOM 1525 C C . VAL A 1 207 ? -3.679 -6.465 15.437 1.00 91.81 207 VAL A C 1
ATOM 1527 O O . VAL A 1 207 ? -4.534 -5.740 14.922 1.00 91.81 207 VAL A O 1
ATOM 1530 N N . PRO A 1 208 ? -4.001 -7.423 16.325 1.00 84.88 208 PRO A N 1
ATOM 1531 C CA . PRO A 1 208 ? -5.360 -7.589 16.815 1.00 84.88 208 PRO A CA 1
ATOM 1532 C C . PRO A 1 208 ? -5.871 -6.285 17.423 1.00 84.88 208 PRO A C 1
ATOM 1534 O O . PRO A 1 208 ? -5.238 -5.702 18.304 1.00 84.88 208 PRO A O 1
ATOM 1537 N N . VAL A 1 209 ? -7.02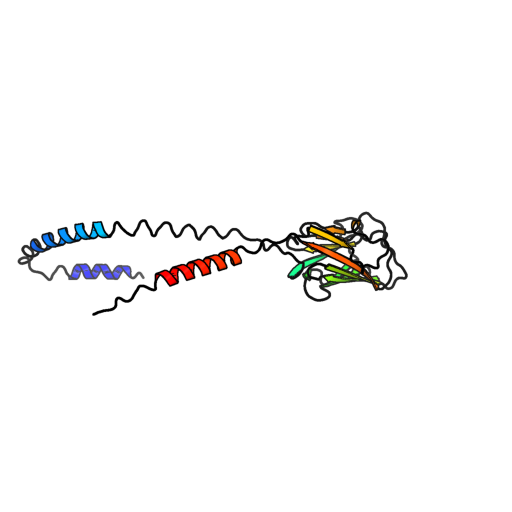6 -5.833 16.951 1.00 82.50 209 VAL A N 1
ATOM 1538 C CA . VAL A 1 209 ? -7.697 -4.659 17.501 1.00 82.50 209 VAL A CA 1
ATOM 1539 C C . VAL A 1 209 ? -8.498 -5.113 18.718 1.00 82.50 209 VAL A C 1
ATOM 1541 O O . VAL A 1 209 ? -9.347 -5.993 18.559 1.00 82.50 209 VAL A O 1
ATOM 1544 N N . PRO A 1 210 ? -8.253 -4.559 19.924 1.00 77.25 210 PRO A N 1
ATOM 1545 C CA . PRO A 1 210 ? -9.076 -4.863 21.084 1.00 77.25 210 PRO A CA 1
ATOM 1546 C C . PRO A 1 210 ? -10.540 -4.592 20.756 1.00 77.25 210 PRO A C 1
ATOM 1548 O O . PRO A 1 210 ? -10.864 -3.529 20.219 1.00 77.25 210 PRO A O 1
ATOM 1551 N N . GLU A 1 211 ? -11.412 -5.554 21.060 1.00 74.75 211 GLU A N 1
ATOM 1552 C CA . GLU A 1 211 ? -12.842 -5.389 20.827 1.00 74.75 211 GLU A CA 1
ATOM 1553 C C . GLU A 1 211 ? -13.315 -4.072 21.457 1.00 74.75 211 GLU A C 1
ATOM 155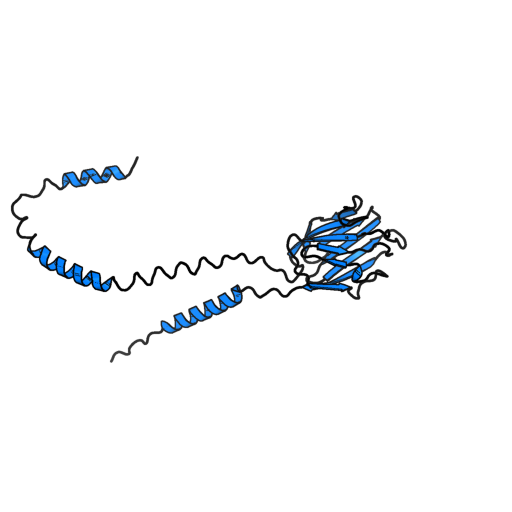5 O O . GLU A 1 211 ? -12.930 -3.764 22.594 1.00 74.75 211 GLU A O 1
ATOM 1560 N N . PRO A 1 212 ? -14.127 -3.270 20.744 1.00 72.69 212 PRO A N 1
ATOM 1561 C CA . PRO A 1 212 ? -14.637 -2.030 21.291 1.00 72.69 212 PRO A CA 1
ATOM 1562 C C . PRO A 1 212 ? -15.275 -2.288 22.655 1.00 72.69 212 PRO A C 1
ATOM 1564 O O . PRO A 1 212 ? -16.187 -3.109 22.788 1.00 72.69 212 PRO A O 1
ATOM 1567 N N . ALA A 1 213 ? -14.841 -1.540 23.673 1.00 80.88 213 ALA A N 1
ATOM 1568 C CA . ALA A 1 213 ? -15.411 -1.620 25.018 1.00 80.88 213 ALA A CA 1
ATOM 1569 C C . ALA A 1 213 ? -16.931 -1.371 25.028 1.00 80.88 213 ALA A C 1
ATOM 1571 O O . ALA A 1 213 ? -17.587 -1.649 26.024 1.00 80.88 213 ALA A O 1
ATOM 1572 N N . THR A 1 214 ? -17.510 -0.888 23.925 1.00 80.75 214 THR A N 1
ATOM 1573 C CA . THR A 1 214 ? -18.952 -0.787 23.707 1.00 80.75 214 THR A CA 1
ATOM 1574 C C . THR A 1 214 ? -19.668 -2.131 23.793 1.00 80.75 214 THR A C 1
ATOM 1576 O O . THR A 1 214 ? -20.771 -2.145 24.325 1.00 80.75 214 THR A O 1
ATOM 1579 N N . ILE A 1 215 ? -19.081 -3.255 23.359 1.00 83.00 215 ILE A N 1
ATOM 1580 C CA . ILE A 1 215 ? -19.714 -4.580 23.518 1.00 83.00 215 ILE A CA 1
ATOM 1581 C C . ILE A 1 215 ? -19.736 -4.965 24.995 1.00 83.00 215 ILE A C 1
ATOM 1583 O O . ILE A 1 215 ? -20.779 -5.355 25.522 1.00 83.00 215 ILE A O 1
ATOM 1587 N N . ALA A 1 216 ? -18.611 -4.782 25.686 1.00 85.38 216 ALA A N 1
ATOM 1588 C CA . ALA A 1 216 ? -18.534 -5.016 27.122 1.00 85.38 216 ALA A CA 1
ATOM 1589 C C . ALA A 1 216 ? -19.517 -4.109 27.884 1.00 85.38 216 ALA A C 1
ATOM 1591 O O . ALA A 1 216 ? -20.281 -4.590 28.716 1.00 85.38 216 ALA A O 1
ATOM 1592 N N . LEU A 1 217 ? -19.562 -2.813 27.563 1.00 88.44 217 LEU A N 1
ATOM 1593 C CA . LEU A 1 217 ? -20.468 -1.838 28.174 1.00 88.44 217 LEU A CA 1
ATOM 1594 C C . LEU A 1 217 ? -21.934 -2.109 27.844 1.00 88.44 217 LEU A C 1
ATOM 1596 O O . LEU A 1 217 ? -22.777 -1.944 28.720 1.00 88.44 217 LEU A O 1
ATOM 1600 N N . LEU A 1 218 ? -22.253 -2.549 26.628 1.00 91.69 218 LEU A N 1
ATOM 1601 C CA . LEU A 1 218 ? -23.598 -2.988 26.264 1.00 91.69 218 LEU A CA 1
ATOM 1602 C C . LEU A 1 218 ? -23.992 -4.207 27.102 1.00 91.69 218 LEU A C 1
ATOM 1604 O O . LEU A 1 218 ? -25.075 -4.222 27.686 1.00 91.69 218 LEU A O 1
ATOM 1608 N N . GLY A 1 219 ? -23.093 -5.186 27.231 1.00 90.31 219 GLY A N 1
ATOM 1609 C CA . GLY A 1 219 ? -23.282 -6.353 28.089 1.00 90.31 219 GLY A CA 1
ATOM 1610 C C . GLY A 1 219 ? -23.533 -5.964 29.547 1.00 90.31 219 GLY A C 1
ATOM 1611 O O . GLY A 1 219 ? -24.541 -6.363 30.132 1.00 90.31 219 GLY A O 1
ATOM 1612 N N . PHE A 1 220 ? -22.675 -5.122 30.125 1.00 91.62 220 PHE A N 1
ATOM 1613 C CA . PHE A 1 220 ? -22.837 -4.631 31.497 1.00 91.62 220 PHE A CA 1
ATOM 1614 C C . PHE A 1 220 ? -24.093 -3.775 31.674 1.00 91.62 220 PHE A C 1
ATOM 1616 O O . PHE A 1 220 ? -24.784 -3.907 32.684 1.00 91.62 220 PHE A O 1
ATOM 1623 N N . GLY A 1 221 ? -24.427 -2.938 30.694 1.00 93.56 221 GLY A N 1
ATOM 1624 C CA . GLY A 1 221 ? -25.628 -2.110 30.700 1.00 93.56 221 GLY A CA 1
ATOM 1625 C C . GLY A 1 221 ? -26.900 -2.954 30.730 1.00 93.56 221 GLY A C 1
ATOM 1626 O O . GLY A 1 221 ? -27.784 -2.710 31.551 1.00 93.56 221 GLY A O 1
ATOM 1627 N N . LEU A 1 222 ? -26.971 -4.000 29.904 1.00 94.31 222 LEU A N 1
ATOM 1628 C CA . LEU A 1 222 ? -28.101 -4.932 29.891 1.00 94.31 222 LEU A CA 1
ATOM 1629 C C . LEU A 1 222 ? -28.204 -5.734 31.194 1.00 94.31 222 LEU A C 1
ATOM 1631 O O . LEU A 1 222 ? -29.305 -5.896 31.723 1.00 94.31 222 LEU A O 1
ATOM 1635 N N . LEU A 1 223 ? -27.077 -6.185 31.755 1.00 93.75 223 LEU A N 1
ATOM 1636 C CA . LEU A 1 223 ? -27.053 -6.872 33.051 1.00 93.75 223 LEU A CA 1
ATOM 1637 C C . LEU A 1 223 ? -27.551 -5.967 34.186 1.00 93.75 223 LEU A C 1
ATOM 1639 O O . LEU A 1 223 ? -28.382 -6.391 34.994 1.00 93.75 223 LEU A O 1
ATOM 1643 N N . ALA A 1 224 ? -27.097 -4.713 34.224 1.00 94.31 224 ALA A N 1
ATOM 1644 C CA . ALA A 1 224 ? -27.530 -3.735 35.218 1.00 94.31 224 ALA A CA 1
ATOM 1645 C C . ALA A 1 224 ? -29.034 -3.432 35.104 1.00 94.31 224 ALA A C 1
ATOM 1647 O O . ALA A 1 224 ? -29.743 -3.417 36.114 1.00 94.31 224 ALA A O 1
ATOM 1648 N N . LEU A 1 225 ? -29.546 -3.260 33.880 1.00 92.31 225 LEU A N 1
ATOM 1649 C CA . LEU A 1 225 ? -30.977 -3.059 33.628 1.00 92.31 225 LEU A CA 1
ATOM 1650 C C . LEU A 1 225 ? -31.811 -4.280 34.041 1.00 92.31 225 LEU A C 1
ATOM 1652 O O . LEU A 1 225 ? -32.847 -4.122 34.689 1.00 92.31 225 LEU A O 1
ATOM 1656 N N . GLY A 1 226 ? -31.350 -5.494 33.730 1.00 93.75 226 GLY A N 1
ATOM 1657 C CA . GLY A 1 226 ? -32.013 -6.735 34.133 1.00 93.75 226 GLY A CA 1
ATOM 1658 C C . GLY A 1 226 ? -32.083 -6.906 35.655 1.00 93.75 226 GLY A C 1
ATOM 1659 O O . GLY A 1 226 ? -33.132 -7.276 36.191 1.00 93.75 226 GLY A O 1
ATOM 1660 N N . ALA A 1 227 ? -31.003 -6.577 36.369 1.00 92.56 227 ALA A N 1
ATOM 1661 C CA . ALA A 1 227 ? -30.976 -6.589 37.831 1.00 92.56 227 ALA A CA 1
ATOM 1662 C C . ALA A 1 227 ? -31.943 -5.552 38.433 1.00 92.56 227 ALA A C 1
ATOM 1664 O O . ALA A 1 227 ? -32.710 -5.872 39.345 1.00 92.56 227 ALA A O 1
ATOM 1665 N N . ALA A 1 228 ? -31.972 -4.334 37.884 1.00 90.94 228 ALA A N 1
ATOM 1666 C CA . ALA A 1 228 ? -32.876 -3.276 38.331 1.00 90.94 228 ALA A CA 1
ATOM 1667 C C . ALA A 1 228 ? -34.359 -3.608 38.078 1.00 90.94 228 ALA A C 1
ATOM 1669 O O . ALA A 1 228 ? -35.213 -3.294 38.909 1.00 90.94 228 ALA A O 1
ATOM 1670 N N . ALA A 1 229 ? -34.677 -4.269 36.960 1.00 89.44 229 ALA A N 1
ATOM 1671 C CA . ALA A 1 229 ? -36.040 -4.688 36.639 1.00 89.44 229 ALA A CA 1
ATOM 1672 C C . ALA A 1 229 ? -36.567 -5.748 37.621 1.00 89.44 229 ALA A C 1
ATOM 1674 O O . ALA A 1 229 ? -37.715 -5.660 38.060 1.00 89.44 229 ALA A O 1
ATOM 1675 N N . ARG A 1 230 ? -35.725 -6.706 38.036 1.00 85.38 230 ARG A N 1
ATOM 1676 C CA . ARG A 1 230 ? -36.101 -7.727 39.034 1.00 85.38 230 ARG A CA 1
ATOM 1677 C C . ARG A 1 230 ? -36.372 -7.135 40.416 1.00 85.38 230 ARG A C 1
ATOM 1679 O O . ARG A 1 230 ? -37.275 -7.601 41.100 1.00 85.38 230 ARG A O 1
ATOM 1686 N N . GLY A 1 231 ? -35.660 -6.074 40.800 1.00 81.50 231 GLY A N 1
ATOM 1687 C CA . GLY A 1 231 ? -35.881 -5.383 42.076 1.00 81.50 231 GLY A CA 1
ATOM 1688 C C . GLY A 1 231 ? -37.233 -4.663 42.196 1.00 81.50 231 GLY A C 1
ATOM 1689 O O . GLY A 1 231 ? -37.626 -4.301 43.300 1.00 81.50 231 GLY A O 1
ATOM 1690 N N . ARG A 1 232 ? -37.959 -4.451 41.086 1.00 75.00 232 ARG A N 1
ATOM 1691 C CA . ARG A 1 232 ? -39.268 -3.767 41.073 1.00 75.00 232 ARG A CA 1
ATOM 1692 C C . ARG A 1 232 ? -40.471 -4.707 41.119 1.00 75.00 232 ARG A C 1
ATOM 1694 O O . ARG A 1 232 ? -41.590 -4.229 41.285 1.00 75.00 232 ARG A O 1
ATOM 1701 N N . ALA A 1 233 ? -40.265 -6.019 41.015 1.00 73.12 233 ALA A N 1
ATOM 1702 C CA . ALA A 1 233 ? -41.313 -7.006 41.254 1.00 73.12 233 ALA A CA 1
ATOM 1703 C C . ALA A 1 233 ? -41.539 -7.156 42.771 1.00 73.12 233 ALA A C 1
ATOM 1705 O O . ALA A 1 233 ? -41.145 -8.145 43.383 1.00 73.12 233 ALA A O 1
ATOM 1706 N N . ALA A 1 234 ? -42.110 -6.126 43.398 1.00 67.25 234 ALA A N 1
ATOM 1707 C CA . ALA A 1 234 ? -42.499 -6.181 44.799 1.00 67.25 234 ALA A CA 1
ATOM 1708 C C . ALA A 1 234 ? -43.717 -7.113 44.974 1.00 67.25 234 ALA A C 1
ATOM 1710 O O . ALA A 1 234 ? -44.628 -7.087 44.139 1.00 67.25 234 ALA A O 1
ATOM 1711 N N . PRO A 1 235 ? -43.754 -7.922 46.047 1.00 61.91 235 PRO A N 1
ATOM 1712 C CA . PRO A 1 235 ? -44.854 -8.835 46.326 1.00 61.91 235 PRO A CA 1
ATOM 1713 C C . PRO A 1 235 ? -46.140 -8.038 46.558 1.00 61.91 235 PRO A C 1
ATOM 1715 O O . PRO A 1 235 ? -46.235 -7.254 47.503 1.00 61.91 235 PRO A O 1
ATOM 1718 N N . GLN A 1 236 ? -47.137 -8.237 45.692 1.00 63.03 236 GLN A N 1
ATOM 1719 C CA . GLN A 1 236 ? -48.502 -7.828 46.002 1.00 63.03 236 GLN A CA 1
ATOM 1720 C C . GLN A 1 236 ? -48.936 -8.626 47.231 1.00 63.03 236 GLN A C 1
ATOM 1722 O O . GLN A 1 236 ? -49.077 -9.846 47.173 1.00 63.03 236 GLN A O 1
ATOM 1727 N N . GLY A 1 237 ? -49.070 -7.934 48.362 1.00 70.12 237 GLY A N 1
ATOM 1728 C CA . GLY A 1 237 ? -49.627 -8.514 49.573 1.00 70.12 237 GLY A CA 1
ATOM 1729 C C . GLY A 1 237 ? -51.015 -9.069 49.273 1.00 70.12 237 GLY A C 1
ATOM 1730 O O . GLY A 1 237 ? -51.883 -8.336 48.805 1.00 70.12 237 GLY A O 1
ATOM 1731 N N . SER A 1 238 ? -51.197 -10.363 49.530 1.00 63.22 238 SER A N 1
ATOM 1732 C CA . SER A 1 238 ? -52.506 -11.012 49.548 1.00 63.22 238 SER A CA 1
ATOM 1733 C C . SER A 1 238 ? -53.339 -10.406 50.681 1.00 63.22 238 SER A C 1
ATOM 1735 O O . SER A 1 238 ? -52.908 -10.493 51.835 1.00 63.22 238 SER A O 1
ATOM 1737 N N . PRO A 1 239 ? -54.504 -9.798 50.405 1.00 71.31 239 PRO A N 1
ATOM 1738 C CA . PRO A 1 239 ? -55.447 -9.429 51.445 1.00 71.31 239 PRO A CA 1
ATOM 1739 C C . PRO A 1 239 ? -56.347 -10.621 51.794 1.00 71.31 239 PRO A C 1
ATOM 1741 O O . PRO A 1 239 ? -57.031 -11.132 50.913 1.00 71.31 239 PRO A O 1
ATOM 1744 N N . GLY A 1 240 ? -56.372 -10.969 53.087 1.00 70.00 240 GLY A N 1
ATOM 1745 C CA . GLY A 1 240 ? -57.498 -11.616 53.782 1.00 70.00 240 GLY A CA 1
ATOM 1746 C C . GLY A 1 240 ? -57.678 -13.106 53.567 1.00 70.00 240 GLY A C 1
ATOM 1747 O O . GLY A 1 240 ? -58.407 -13.461 52.621 1.00 70.00 240 GLY A O 1
#

Foldseek 3Di:
DDPVVPPVVVVVVPPPPDDDDPPPPVVPVVVVVVVVVVVVVVVVVVPDPVPPPVPPVVPPPPPPDDPPQQFFQAQWKKFKFWAPDAPPHGDPQKDKVVRIFTQHPDFTMWIDHNVFKIWTWHGDRFKIKTWIAGPDDWDWAAQHHAGGMKMFTPFFNQWPDKFWDPLAPFPPDGPVQWDDDRGMIGGGRHGTIDYGGGMTMMGTGGDDDPDPCVVVVVVVVVVVVVVVVVVPPDDPDDDD